Protein AF-A0AAW7MA66-F1 (afdb_monomer)

Organism: NCBI:txid3051663

pLDDT: mean 83.89, std 13.64, range [38.28, 96.81]

Nearest PDB structures (foldseek):
  8pj6-assembly1_q  TM=5.005E-01  e=7.495E+00  Homo sapiens
  8ppl-assembly1_Iq  TM=3.625E-01  e=3.704E+00  Homo sapiens
  6zxf-assembly1_j  TM=2.714E-01  e=1.447E+00  Homo sapiens
  8cbl-assembly1_E  TM=3.545E-01  e=8.429E+00  Homo sapiens

Solvent-accessible surface area (backbone atoms only — not comparable to full-atom values): 9923 Å² total; per-residue (Å²): 141,63,70,73,60,56,56,51,52,55,46,52,63,60,52,49,59,53,52,53,50,51,52,51,50,52,51,51,52,50,51,51,51,51,53,49,52,47,58,25,65,44,66,39,73,20,50,46,48,57,39,60,69,86,72,75,68,83,86,74,65,46,79,23,78,42,50,37,42,39,41,72,34,77,91,45,24,36,38,38,25,38,46,43,93,87,69,51,62,25,36,39,34,36,36,66,46,58,42,30,34,38,59,16,75,71,56,64,90,59,53,36,44,80,43,64,74,45,91,83,50,42,75,46,91,50,73,73,93,70,42,58,69,28,47,28,31,71,52,49,74,90,41,72,71,36,34,54,56,45,44,54,42,34,75,57,55,44,90,62,87,42,35,25,39,41,45,73,80,41,52,46,23,53,69,56,71,77,133

Secondary structure (DSSP, 8-state):
--HHHHHHHHHHHHHHHHHHHHHHHHHHHHHHHHHHHHHHHPPEEEB--EE-GGG---S--EEE---BEEEEETTTEEEEEEE-TTS-EEEEEEETTEEEEE--GGGTTPPPEEEE-STT-EEE---STTPPPEEEEE--TTSHHHHHHHHHHHHHH---S-EEEEPTT-EEEB-----

Sequence (179 aa):
MGASRDDDVARLQREQPTRRAALAGMLIAGALLVLVAVAALWTRPATVPTYATEAWTGAETVTVRSAVDVGASGPFAACPRIWLADGTRVGALLVDGWAASIPGFAHGERLPTLRATVDGLRVGDGFGEDVTPVEVRVLDLGDPDDAVLAHIWTVACGGAAGVAMVAPDAVLESLALLP

Radius of gyration: 26.9 Å; Cα contacts (8 Å, |Δi|>4): 327; chains: 1; bounding box: 59×36×90 Å

Mean predicted aligned error: 9.35 Å

Foldseek 3Di:
DPVVVVVVVVVVVVVVVVVVVVVVVVVVVVVVVVVVVCLQFDWAKADEAADAQVLPDDDDKDWDLWAWEWADDPDHHIWTWTADPVRFIATEHEHPQKIWIQGGNNVPPFHIDIDGRDPQAAADPDDDPPRDIWIKAWQDCVDPSSVVSFVSNCVRHNDGPTYIYTNHNDHHYYPRPDD

Structure (mmCIF, N/CA/C/O backbone):
data_AF-A0AAW7MA66-F1
#
_entry.id   AF-A0AAW7MA66-F1
#
loop_
_atom_site.group_PDB
_atom_site.id
_atom_site.type_symbol
_atom_site.label_atom_id
_atom_site.label_alt_id
_atom_site.label_comp_id
_atom_site.label_asym_id
_atom_site.label_entity_id
_atom_site.label_seq_id
_atom_site.pdbx_PDB_ins_code
_atom_site.Cartn_x
_atom_site.Cartn_y
_atom_site.Cartn_z
_atom_site.occupancy
_atom_site.B_iso_or_equiv
_atom_site.auth_seq_id
_atom_site.auth_comp_id
_atom_site.auth_asym_id
_atom_site.auth_atom_id
_atom_site.pdbx_PDB_model_num
ATOM 1 N N . MET A 1 1 ? 42.877 -11.662 -69.524 1.00 53.09 1 MET A N 1
ATOM 2 C CA . MET A 1 1 ? 42.023 -10.666 -68.837 1.00 53.09 1 MET A CA 1
ATOM 3 C C . MET A 1 1 ? 40.965 -11.437 -68.056 1.00 53.09 1 MET A C 1
ATOM 5 O O . MET A 1 1 ? 40.068 -11.974 -68.681 1.00 53.09 1 MET A O 1
ATOM 9 N N . GLY A 1 2 ? 41.124 -11.613 -66.742 1.00 56.25 2 GLY A N 1
ATOM 10 C CA . GLY A 1 2 ? 40.218 -12.453 -65.934 1.00 56.25 2 GLY A CA 1
ATOM 11 C C . GLY A 1 2 ? 40.429 -12.313 -64.423 1.00 56.25 2 GLY A C 1
ATOM 12 O O . GLY A 1 2 ? 39.461 -12.299 -63.680 1.00 56.25 2 GLY A O 1
ATOM 13 N N . ALA A 1 3 ? 41.666 -12.055 -63.984 1.00 57.00 3 ALA A N 1
ATOM 14 C CA . ALA A 1 3 ? 42.014 -11.939 -62.563 1.00 57.00 3 ALA A CA 1
ATOM 15 C C . ALA A 1 3 ? 41.285 -10.809 -61.801 1.00 57.00 3 ALA A C 1
ATOM 17 O O . ALA A 1 3 ? 40.920 -10.985 -60.649 1.00 57.00 3 ALA A O 1
ATOM 18 N N . SER A 1 4 ? 40.998 -9.672 -62.448 1.00 64.00 4 SER A N 1
ATOM 19 C CA . SER A 1 4 ? 40.347 -8.528 -61.781 1.00 64.00 4 SER A CA 1
ATOM 20 C C . SER A 1 4 ? 38.896 -8.798 -61.365 1.00 64.00 4 SER A C 1
ATOM 22 O O . SER A 1 4 ? 38.429 -8.193 -60.408 1.00 64.00 4 SER A O 1
ATOM 24 N N . ARG A 1 5 ? 38.178 -9.697 -62.051 1.00 63.03 5 ARG A N 1
ATOM 25 C CA . ARG A 1 5 ? 36.752 -9.937 -61.780 1.00 63.03 5 ARG A CA 1
ATOM 26 C C . ARG A 1 5 ? 36.542 -10.893 -60.604 1.00 63.03 5 ARG A C 1
ATOM 28 O O . ARG A 1 5 ? 35.582 -10.725 -59.858 1.00 63.03 5 ARG A O 1
ATOM 35 N N . ASP A 1 6 ? 37.449 -11.848 -60.418 1.00 61.25 6 ASP A N 1
ATOM 36 C CA . ASP A 1 6 ? 37.391 -12.809 -59.312 1.00 61.25 6 ASP A CA 1
ATOM 37 C C . ASP A 1 6 ? 37.808 -12.170 -57.976 1.00 61.25 6 ASP A C 1
ATOM 39 O O . ASP A 1 6 ? 37.192 -12.445 -56.943 1.00 61.25 6 ASP A O 1
ATOM 43 N N . ASP A 1 7 ? 38.767 -11.238 -58.001 1.00 64.81 7 ASP A N 1
ATOM 44 C CA . ASP A 1 7 ? 39.167 -10.461 -56.819 1.00 64.81 7 ASP A CA 1
ATOM 45 C C . ASP A 1 7 ? 38.048 -9.525 -56.322 1.00 64.81 7 ASP A C 1
ATOM 47 O O . ASP A 1 7 ? 37.840 -9.386 -55.110 1.00 64.81 7 ASP A O 1
ATOM 51 N N . ASP A 1 8 ? 37.271 -8.936 -57.237 1.00 63.72 8 ASP A N 1
ATOM 52 C CA . ASP A 1 8 ? 36.124 -8.086 -56.899 1.00 63.72 8 ASP A CA 1
ATOM 53 C C . ASP A 1 8 ? 34.966 -8.896 -56.294 1.00 63.72 8 ASP A C 1
ATOM 55 O O . ASP A 1 8 ? 34.369 -8.484 -55.295 1.00 63.72 8 ASP A O 1
ATOM 59 N N . VAL A 1 9 ? 34.673 -10.087 -56.831 1.00 62.81 9 VAL A N 1
ATOM 60 C CA . VAL A 1 9 ? 33.645 -10.988 -56.274 1.00 62.81 9 VAL A CA 1
ATOM 61 C C . VAL A 1 9 ? 34.054 -11.489 -54.885 1.00 62.81 9 VAL A C 1
ATOM 63 O O . VAL A 1 9 ? 33.229 -11.484 -53.967 1.00 62.81 9 VAL A O 1
ATOM 66 N N . ALA A 1 10 ? 35.326 -11.849 -54.689 1.00 60.78 10 ALA A N 1
ATOM 67 C CA . ALA A 1 10 ? 35.846 -12.280 -53.392 1.00 60.78 10 ALA A CA 1
ATOM 68 C C . ALA A 1 10 ? 35.846 -11.148 -52.344 1.00 60.78 10 ALA A C 1
ATOM 70 O O . ALA A 1 10 ? 35.562 -11.397 -51.167 1.00 60.78 10 ALA A O 1
ATOM 71 N N . ARG A 1 11 ? 36.110 -9.894 -52.743 1.00 59.88 11 ARG A N 1
ATOM 72 C CA . ARG A 1 11 ? 35.968 -8.716 -51.864 1.00 59.88 11 ARG A CA 1
ATOM 73 C C . ARG A 1 11 ? 34.514 -8.439 -51.494 1.00 59.88 11 ARG A C 1
ATOM 75 O O . ARG A 1 11 ? 34.223 -8.273 -50.311 1.00 59.88 11 ARG A O 1
ATOM 82 N N . LEU A 1 12 ? 33.597 -8.463 -52.461 1.00 58.03 12 LEU A N 1
ATOM 83 C CA . LEU A 1 12 ? 32.164 -8.257 -52.217 1.00 58.03 12 LEU A CA 1
ATOM 84 C C . LEU A 1 12 ? 31.579 -9.338 -51.295 1.00 58.03 12 LEU A C 1
ATOM 86 O O . LEU A 1 12 ? 30.778 -9.030 -50.410 1.00 58.03 12 LEU A O 1
ATOM 90 N N . GLN A 1 13 ? 32.025 -10.590 -51.437 1.00 59.34 13 GLN A N 1
ATOM 91 C CA . GLN A 1 13 ? 31.643 -11.686 -50.541 1.00 59.34 13 GLN A CA 1
ATOM 92 C C . GLN A 1 13 ? 32.231 -11.558 -49.128 1.00 59.34 13 GLN A C 1
ATOM 94 O O . GLN A 1 13 ? 31.626 -12.074 -48.193 1.00 59.34 13 GLN A O 1
ATOM 99 N N . ARG A 1 14 ? 33.362 -10.863 -48.935 1.00 56.47 14 ARG A N 1
ATOM 100 C CA . ARG A 1 14 ? 33.919 -10.561 -47.599 1.00 56.47 14 ARG A CA 1
ATOM 101 C C . ARG A 1 14 ? 33.312 -9.309 -46.956 1.00 56.47 14 ARG A C 1
ATOM 103 O O . ARG A 1 14 ? 33.201 -9.261 -45.735 1.00 56.47 14 ARG A O 1
ATOM 110 N N . GLU A 1 15 ? 32.869 -8.327 -47.742 1.00 52.94 15 GLU A N 1
ATOM 111 C CA . GLU A 1 15 ? 32.184 -7.121 -47.243 1.00 52.94 15 GLU A CA 1
ATOM 112 C C . GLU A 1 15 ? 30.697 -7.344 -46.908 1.00 52.94 15 GLU A C 1
ATOM 114 O O . GLU A 1 15 ? 30.142 -6.680 -46.033 1.00 52.94 15 GLU A O 1
ATOM 119 N N . GLN A 1 16 ? 30.017 -8.282 -47.572 1.00 51.88 16 GLN A N 1
ATOM 120 C CA . GLN A 1 16 ? 28.621 -8.623 -47.270 1.00 51.88 16 GLN A CA 1
ATOM 121 C C . GLN A 1 16 ? 28.359 -9.188 -45.855 1.00 51.88 16 GLN A C 1
ATOM 123 O O . GLN A 1 16 ? 27.376 -8.760 -45.237 1.00 51.88 16 GLN A O 1
ATOM 128 N N . PRO A 1 17 ? 29.157 -10.127 -45.304 1.00 56.03 17 PRO A N 1
ATOM 129 C CA . PRO A 1 17 ? 28.898 -10.694 -43.981 1.00 56.03 17 PRO A CA 1
ATOM 130 C C . PRO A 1 17 ? 29.075 -9.662 -42.863 1.00 56.03 17 PRO A C 1
ATOM 132 O O . PRO A 1 17 ? 28.303 -9.675 -41.906 1.00 56.03 17 PRO A O 1
ATOM 135 N N . THR A 1 18 ? 30.007 -8.713 -43.003 1.00 63.81 18 THR A N 1
ATOM 136 C CA . THR A 1 18 ? 30.226 -7.656 -42.001 1.00 63.81 18 THR A CA 1
ATOM 137 C C . THR A 1 18 ? 29.094 -6.631 -41.991 1.00 63.81 18 THR A C 1
ATOM 139 O O . THR A 1 18 ? 28.661 -6.223 -40.916 1.00 63.81 18 THR A O 1
ATOM 142 N N . ARG A 1 19 ? 28.526 -6.276 -43.155 1.00 67.12 19 ARG A N 1
ATOM 143 C CA . ARG A 1 19 ? 27.346 -5.392 -43.230 1.00 67.12 19 ARG A CA 1
ATOM 144 C C . ARG A 1 19 ? 26.096 -6.029 -42.628 1.00 67.12 19 ARG A C 1
ATOM 146 O O . ARG A 1 19 ? 25.349 -5.346 -41.935 1.00 67.12 19 ARG A O 1
ATOM 153 N N . ARG A 1 20 ? 25.876 -7.331 -42.851 1.00 72.88 20 ARG A N 1
ATOM 154 C CA . ARG A 1 20 ? 24.752 -8.069 -42.244 1.00 72.88 20 ARG A CA 1
ATOM 155 C C . ARG A 1 20 ? 24.913 -8.204 -40.730 1.00 72.88 20 ARG A C 1
ATOM 157 O O . ARG A 1 20 ? 23.943 -7.995 -40.009 1.00 72.88 20 ARG A O 1
ATOM 164 N N . ALA A 1 21 ? 26.127 -8.483 -40.253 1.00 77.50 21 ALA A N 1
ATOM 165 C CA . ALA A 1 21 ? 26.429 -8.521 -38.823 1.00 77.50 21 ALA A CA 1
ATOM 166 C C . ALA A 1 21 ? 26.264 -7.141 -38.159 1.00 77.50 21 ALA A C 1
ATOM 168 O O . ALA A 1 21 ? 25.677 -7.047 -37.085 1.00 77.50 21 ALA A O 1
ATOM 169 N N . ALA A 1 22 ? 26.704 -6.064 -38.819 1.00 79.44 22 ALA A N 1
ATOM 170 C CA . ALA A 1 22 ? 26.523 -4.696 -38.334 1.00 79.44 22 ALA A CA 1
ATOM 171 C C . ALA A 1 22 ? 25.039 -4.290 -38.268 1.00 79.44 22 ALA A C 1
ATOM 173 O O . ALA A 1 22 ? 24.604 -3.730 -37.264 1.00 79.44 22 ALA A O 1
ATOM 174 N N . LEU A 1 23 ? 24.244 -4.626 -39.291 1.00 85.31 23 LEU A N 1
ATOM 175 C CA . LEU A 1 23 ? 22.791 -4.410 -39.299 1.00 85.31 23 LEU A CA 1
ATOM 176 C C . LEU A 1 23 ? 22.088 -5.181 -38.178 1.00 85.31 23 LEU A C 1
ATOM 178 O O . LEU A 1 23 ? 21.272 -4.606 -37.463 1.00 85.31 23 LEU A O 1
ATOM 182 N N . ALA A 1 24 ? 22.428 -6.457 -37.988 1.00 85.75 24 ALA A N 1
ATOM 183 C CA . ALA A 1 24 ? 21.886 -7.255 -36.891 1.00 85.75 24 ALA A CA 1
ATOM 184 C C . ALA A 1 24 ? 22.252 -6.654 -35.523 1.00 85.75 24 ALA A C 1
ATOM 186 O O . ALA A 1 24 ? 21.389 -6.533 -34.658 1.00 85.75 24 ALA A O 1
ATOM 187 N N . GLY A 1 25 ? 23.500 -6.204 -35.353 1.00 88.06 25 GLY A N 1
ATOM 188 C CA . GLY A 1 25 ? 23.951 -5.524 -34.139 1.00 88.06 25 GLY A CA 1
ATOM 189 C C . GLY A 1 25 ? 23.171 -4.238 -33.853 1.00 88.06 25 GLY A C 1
ATOM 190 O O . GLY A 1 25 ? 22.725 -4.035 -32.726 1.00 88.06 25 GLY A O 1
ATOM 191 N N . MET A 1 26 ? 22.935 -3.405 -34.872 1.00 91.00 26 MET A N 1
ATOM 192 C CA . MET A 1 26 ? 22.125 -2.188 -34.735 1.00 91.00 26 MET A CA 1
ATOM 193 C C . MET A 1 26 ? 20.668 -2.495 -34.379 1.00 91.00 26 MET A C 1
ATOM 195 O O . MET A 1 26 ? 20.102 -1.822 -33.521 1.00 91.00 26 MET A O 1
ATOM 199 N N . LEU A 1 27 ? 20.067 -3.520 -34.990 1.00 92.94 27 LEU A N 1
ATOM 200 C CA . LEU A 1 27 ? 18.695 -3.931 -34.679 1.00 92.94 27 LEU A CA 1
ATOM 201 C C . LEU A 1 27 ? 18.566 -4.432 -33.237 1.00 92.94 27 LEU A C 1
ATOM 203 O O . LEU A 1 27 ? 17.623 -4.053 -32.547 1.00 92.94 27 LEU A O 1
ATOM 207 N N . ILE A 1 28 ? 19.525 -5.231 -32.760 1.00 93.00 28 ILE A N 1
ATOM 208 C CA . ILE A 1 28 ? 19.541 -5.724 -31.376 1.00 93.00 28 ILE A CA 1
ATOM 209 C C . ILE A 1 28 ? 19.723 -4.563 -30.397 1.00 93.00 28 ILE A C 1
ATOM 211 O O . ILE A 1 28 ? 18.966 -4.453 -29.436 1.00 93.00 28 ILE A O 1
ATOM 215 N N . ALA A 1 29 ? 20.685 -3.672 -30.647 1.00 92.06 29 ALA A N 1
ATOM 216 C CA . ALA A 1 29 ? 20.907 -2.502 -29.800 1.00 92.06 29 ALA A CA 1
ATOM 217 C C . ALA A 1 29 ? 19.667 -1.592 -29.756 1.00 92.06 29 ALA A C 1
ATOM 219 O O . ALA A 1 29 ? 19.258 -1.158 -28.681 1.00 92.06 29 ALA A O 1
ATOM 220 N N . GLY A 1 30 ? 19.029 -1.362 -30.908 1.00 94.31 30 GLY A N 1
ATOM 221 C CA . GLY A 1 30 ? 17.777 -0.615 -30.998 1.00 94.31 30 GLY A CA 1
ATOM 222 C C . GLY A 1 30 ? 16.645 -1.276 -30.211 1.00 94.31 30 GLY A C 1
ATOM 223 O O . GLY A 1 30 ? 15.977 -0.610 -29.426 1.00 94.31 30 GLY A O 1
ATOM 224 N N . ALA A 1 31 ? 16.468 -2.592 -30.350 1.00 94.75 31 ALA A N 1
ATOM 225 C CA . ALA A 1 31 ? 15.460 -3.339 -29.601 1.00 94.75 31 ALA A CA 1
ATOM 226 C C . ALA A 1 31 ? 15.701 -3.275 -28.083 1.00 94.75 31 ALA A C 1
ATOM 228 O O . ALA A 1 31 ? 14.763 -3.051 -27.322 1.00 94.75 31 ALA A O 1
ATOM 229 N N . LEU A 1 32 ? 16.954 -3.403 -27.638 1.00 95.44 32 LEU A N 1
ATOM 230 C CA . LEU A 1 32 ? 17.314 -3.272 -26.225 1.00 95.44 32 LEU A CA 1
ATOM 231 C C . LEU A 1 32 ? 17.020 -1.868 -25.688 1.00 95.44 32 LEU A C 1
ATOM 233 O O . LEU A 1 32 ? 16.456 -1.745 -24.604 1.00 95.44 32 LEU A O 1
ATOM 237 N N . LEU A 1 33 ? 17.333 -0.814 -26.447 1.00 93.62 33 LEU A N 1
ATOM 238 C CA . LEU A 1 33 ? 17.008 0.562 -26.058 1.00 93.62 33 LEU A CA 1
ATOM 239 C C . LEU A 1 33 ? 15.499 0.77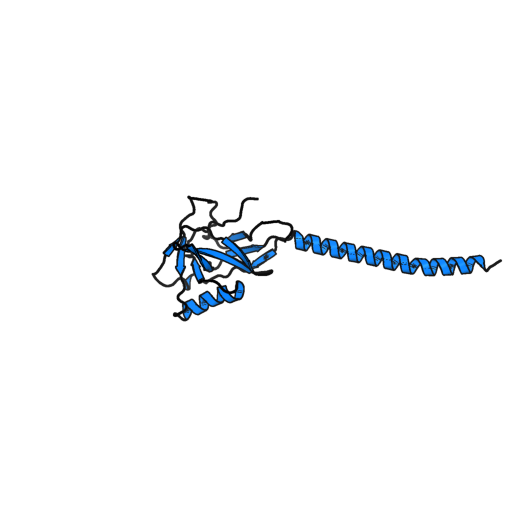7 -25.924 1.00 93.62 33 LEU A C 1
ATOM 241 O O . LEU A 1 33 ? 15.060 1.402 -24.960 1.00 93.62 33 LEU A O 1
ATOM 245 N N . VAL A 1 34 ? 14.702 0.225 -26.843 1.00 93.50 34 VAL A N 1
ATOM 246 C CA . VAL A 1 34 ? 13.235 0.278 -26.753 1.00 93.50 34 VAL A CA 1
ATOM 247 C C . VAL A 1 34 ? 12.743 -0.440 -25.496 1.00 93.50 34 VAL A C 1
ATOM 249 O O . VAL A 1 34 ? 11.922 0.113 -24.769 1.00 93.50 34 VAL A O 1
ATOM 252 N N . LEU A 1 35 ? 13.272 -1.628 -25.186 1.00 90.50 35 LEU A N 1
ATOM 253 C CA . LEU A 1 35 ? 12.903 -2.364 -23.971 1.00 90.50 35 LEU A CA 1
ATOM 254 C C . LEU A 1 35 ? 13.255 -1.587 -22.695 1.00 90.50 35 LEU A C 1
ATOM 256 O O . LEU A 1 35 ? 12.438 -1.525 -21.778 1.00 90.50 35 LEU A O 1
ATOM 260 N N . VAL A 1 36 ? 14.432 -0.955 -22.648 1.00 88.44 36 VAL A N 1
ATOM 261 C CA . VAL A 1 36 ? 14.836 -0.106 -21.517 1.00 88.44 36 VAL A CA 1
ATOM 262 C C . VAL A 1 36 ? 13.920 1.108 -21.396 1.00 88.44 36 VAL A C 1
ATOM 264 O O . VAL A 1 36 ? 13.476 1.408 -20.294 1.00 88.44 36 VAL A O 1
ATOM 267 N N . ALA A 1 37 ? 13.584 1.776 -22.502 1.00 88.56 37 ALA A N 1
ATOM 268 C CA . ALA A 1 37 ? 12.680 2.926 -22.491 1.00 88.56 37 ALA A CA 1
ATOM 269 C C . ALA A 1 37 ? 11.274 2.550 -21.995 1.00 88.56 37 ALA A C 1
ATOM 271 O O . ALA A 1 37 ? 10.697 3.267 -21.178 1.00 88.56 37 ALA A O 1
ATOM 272 N N . VAL A 1 38 ? 10.747 1.399 -22.430 1.00 87.50 38 VAL A N 1
ATOM 273 C CA . VAL A 1 38 ? 9.474 0.867 -21.925 1.00 87.50 38 VAL A CA 1
ATOM 274 C C . VAL A 1 38 ? 9.579 0.589 -20.429 1.00 87.50 38 VAL A C 1
ATOM 276 O O . VAL A 1 38 ? 8.760 1.092 -19.671 1.00 87.50 38 VAL A O 1
ATOM 279 N N . ALA A 1 39 ? 10.606 -0.130 -19.970 1.00 83.50 39 ALA A N 1
ATOM 280 C CA . ALA A 1 39 ? 10.790 -0.413 -18.545 1.00 83.50 39 ALA A CA 1
ATOM 281 C C . ALA A 1 39 ? 10.961 0.861 -17.691 1.00 83.50 39 ALA A C 1
ATOM 283 O O . ALA A 1 39 ? 10.510 0.907 -16.548 1.00 83.50 39 ALA A O 1
ATOM 284 N N . ALA A 1 40 ? 11.585 1.900 -18.250 1.00 85.56 40 ALA A N 1
ATOM 285 C CA . ALA A 1 40 ? 11.807 3.182 -17.593 1.00 85.56 40 ALA A CA 1
ATOM 286 C C . ALA A 1 40 ? 10.515 3.972 -17.375 1.00 85.56 40 ALA A C 1
ATOM 288 O O . ALA A 1 40 ? 10.343 4.595 -16.328 1.00 85.56 40 ALA A O 1
ATOM 289 N N . LEU A 1 41 ? 9.619 3.949 -18.361 1.00 87.94 41 LEU A N 1
ATOM 290 C CA . LEU A 1 41 ? 8.416 4.783 -18.397 1.00 87.94 41 LEU A CA 1
ATOM 291 C C . LEU A 1 41 ? 7.146 4.031 -17.995 1.00 87.94 41 LEU A C 1
ATOM 293 O O . LEU A 1 41 ? 6.118 4.655 -17.739 1.00 87.94 41 LEU A O 1
ATOM 297 N N . TRP A 1 42 ? 7.178 2.704 -17.948 1.00 89.62 42 TRP A N 1
ATOM 298 C CA . TRP A 1 42 ? 5.991 1.914 -17.673 1.00 89.62 42 TRP A CA 1
ATOM 299 C C . TRP A 1 42 ? 5.641 1.924 -16.184 1.00 89.62 42 TRP A C 1
ATOM 301 O O . TRP A 1 42 ? 6.402 1.455 -15.337 1.00 89.62 42 TRP A O 1
ATOM 311 N N . THR A 1 43 ? 4.452 2.439 -15.872 1.00 89.50 43 THR A N 1
ATOM 312 C CA . THR A 1 43 ? 3.824 2.264 -14.563 1.00 89.50 43 THR A CA 1
ATOM 313 C C . THR A 1 43 ? 3.269 0.850 -14.474 1.00 89.50 43 THR A C 1
ATOM 315 O O . THR A 1 43 ? 2.386 0.467 -15.245 1.00 89.50 43 THR A O 1
ATOM 318 N N . ARG A 1 44 ? 3.788 0.069 -13.530 1.00 90.56 44 ARG A N 1
ATOM 319 C CA . ARG A 1 44 ? 3.460 -1.352 -13.386 1.00 90.56 44 ARG A CA 1
ATOM 320 C C . ARG A 1 44 ? 2.451 -1.582 -12.261 1.00 90.56 44 ARG A C 1
ATOM 322 O O . ARG A 1 44 ? 2.490 -0.859 -11.262 1.00 90.56 44 ARG A O 1
ATOM 329 N N . PRO A 1 45 ? 1.552 -2.571 -12.394 1.00 92.75 45 PRO A N 1
ATOM 330 C CA . PRO A 1 45 ? 0.673 -2.958 -11.299 1.00 92.75 45 PRO A CA 1
ATOM 331 C C . PRO A 1 45 ? 1.496 -3.516 -10.135 1.00 92.75 45 PRO A C 1
ATOM 333 O O . PR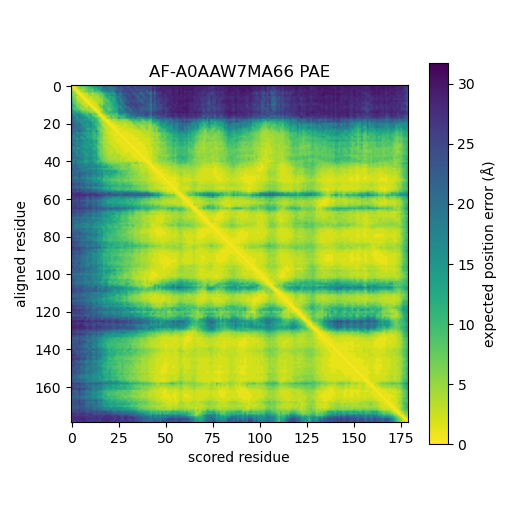O A 1 45 ? 2.511 -4.183 -10.347 1.00 92.75 45 PRO A O 1
ATOM 336 N N . ALA A 1 46 ? 1.042 -3.245 -8.916 1.00 93.06 46 ALA A N 1
ATOM 337 C CA . ALA A 1 46 ? 1.644 -3.763 -7.700 1.00 93.06 46 ALA A CA 1
ATOM 338 C C . ALA A 1 46 ? 0.577 -4.318 -6.759 1.00 93.06 46 ALA A C 1
ATOM 340 O O . ALA A 1 46 ? -0.533 -3.786 -6.659 1.00 93.06 46 ALA A O 1
ATOM 341 N N . THR A 1 47 ? 0.935 -5.397 -6.072 1.00 92.56 47 THR A N 1
ATOM 342 C CA . THR A 1 47 ? 0.135 -5.978 -5.002 1.00 92.56 47 THR A CA 1
ATOM 343 C C . THR A 1 47 ? 0.274 -5.128 -3.751 1.00 92.56 47 THR A C 1
ATOM 345 O O . THR A 1 47 ? 1.374 -4.679 -3.417 1.00 92.56 47 THR A O 1
ATOM 348 N N . VAL A 1 48 ? -0.839 -4.948 -3.051 1.00 94.81 48 V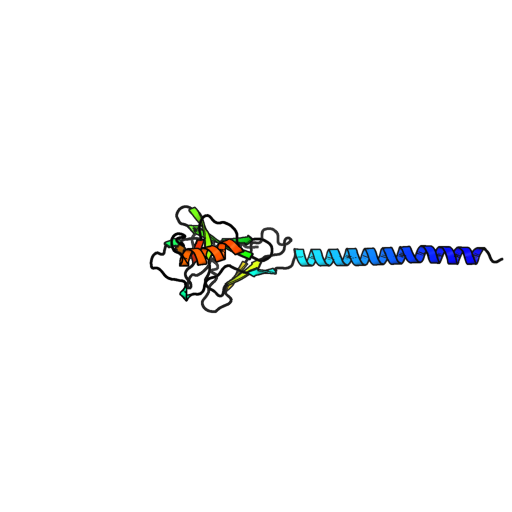AL A N 1
ATOM 349 C CA . VAL A 1 48 ? -0.889 -4.296 -1.746 1.00 94.81 48 VAL A CA 1
ATOM 350 C C . VAL A 1 48 ? -1.272 -5.361 -0.727 1.00 94.81 48 VAL A C 1
ATOM 352 O O . VAL A 1 48 ? -2.217 -6.111 -0.987 1.00 94.81 48 VAL A O 1
ATOM 355 N N . PRO A 1 49 ? -0.562 -5.472 0.402 1.00 95.88 49 PRO A N 1
ATOM 356 C CA . PRO A 1 49 ? -0.979 -6.371 1.464 1.00 95.88 49 PRO A CA 1
ATOM 357 C C . PRO A 1 49 ? -2.340 -5.942 2.007 1.00 95.88 49 PRO A C 1
ATOM 359 O O . PRO A 1 49 ? -2.536 -4.788 2.398 1.00 95.88 49 PRO A O 1
ATOM 362 N N . THR A 1 50 ? -3.273 -6.882 1.992 1.00 96.25 50 THR A N 1
ATOM 363 C CA . THR A 1 50 ? -4.674 -6.639 2.314 1.00 96.25 50 THR A CA 1
ATOM 364 C C . THR A 1 50 ? -5.215 -7.693 3.272 1.00 96.25 50 THR A C 1
ATOM 366 O O . THR A 1 50 ? -4.546 -8.695 3.542 1.00 96.25 50 THR A O 1
ATOM 369 N N . TYR A 1 51 ? -6.385 -7.423 3.844 1.00 96.12 51 TYR A N 1
ATOM 370 C CA . TYR A 1 51 ? -7.093 -8.316 4.748 1.00 96.12 51 TYR A CA 1
ATOM 371 C C . TYR A 1 51 ? -8.595 -8.346 4.417 1.00 96.12 51 TYR A C 1
ATOM 373 O O . TYR A 1 51 ? -9.180 -7.338 4.014 1.00 96.12 51 TYR A O 1
ATOM 381 N N . ALA A 1 52 ? -9.241 -9.490 4.642 1.00 95.88 52 ALA A N 1
ATOM 382 C CA . ALA A 1 52 ? -10.682 -9.633 4.446 1.00 95.88 52 ALA A CA 1
ATOM 383 C C . ALA A 1 52 ? -11.461 -8.861 5.524 1.00 95.88 52 ALA A C 1
ATOM 385 O O . ALA A 1 52 ? -11.082 -8.896 6.690 1.00 95.88 52 ALA A O 1
ATOM 386 N N . THR A 1 53 ? -12.562 -8.188 5.173 1.00 93.75 53 THR A N 1
ATOM 387 C CA . THR A 1 53 ? -13.274 -7.265 6.092 1.00 93.75 53 THR A CA 1
ATOM 388 C C . THR A 1 53 ? -13.653 -7.928 7.424 1.00 93.75 53 THR A C 1
ATOM 390 O O . THR A 1 53 ? -13.556 -7.309 8.478 1.00 93.75 53 THR A O 1
ATOM 393 N N . GLU A 1 54 ? -14.028 -9.204 7.393 1.00 94.25 54 GLU A N 1
ATOM 394 C CA . GLU A 1 54 ? -14.370 -10.024 8.556 1.00 94.25 54 GLU A CA 1
ATOM 395 C C . GLU A 1 54 ? -13.218 -10.251 9.548 1.00 94.25 54 GLU A C 1
ATOM 397 O O . GLU A 1 54 ? -13.481 -10.577 10.703 1.00 94.25 54 GLU A O 1
ATOM 402 N N . ALA A 1 55 ? -11.962 -10.062 9.132 1.00 94.44 55 ALA A N 1
ATOM 403 C CA . ALA A 1 55 ? -10.797 -10.131 10.013 1.00 94.44 55 ALA A CA 1
ATOM 404 C C . ALA A 1 55 ? -10.621 -8.856 10.856 1.00 94.44 55 ALA A C 1
ATOM 406 O O . ALA A 1 55 ? -9.775 -8.816 11.751 1.00 94.44 55 ALA A O 1
ATOM 407 N N . TRP A 1 56 ? -11.401 -7.799 10.587 1.00 93.50 56 TRP A N 1
ATOM 408 C CA . TRP A 1 56 ? -11.484 -6.640 11.471 1.00 93.50 56 TRP A CA 1
ATOM 409 C C . TRP A 1 56 ? -12.250 -7.019 12.741 1.00 93.50 56 TRP A C 1
ATOM 411 O O . TRP A 1 56 ? -13.467 -6.861 12.855 1.00 93.50 56 TRP A O 1
ATOM 421 N N . THR A 1 57 ? -11.512 -7.554 13.704 1.00 87.56 57 THR A N 1
ATOM 422 C CA . THR A 1 57 ? -12.026 -7.992 14.999 1.00 87.56 57 THR A CA 1
ATOM 423 C C . THR A 1 57 ? -11.249 -7.332 16.129 1.00 87.56 57 THR A C 1
ATOM 425 O O . THR A 1 57 ? -10.055 -7.080 15.999 1.00 87.56 57 THR A O 1
ATOM 428 N N . GLY A 1 58 ? -11.912 -7.087 17.259 1.00 75.94 58 GLY A N 1
ATOM 429 C CA . GLY A 1 58 ? -11.318 -6.420 18.421 1.00 75.94 58 GLY A CA 1
ATOM 430 C C . GLY A 1 58 ? -11.809 -4.981 18.583 1.00 75.94 58 GLY A C 1
ATOM 431 O O . GLY A 1 58 ? -12.101 -4.296 17.609 1.00 75.94 58 GLY A O 1
ATOM 432 N N . ALA A 1 59 ? -11.953 -4.550 19.837 1.00 74.25 59 ALA A N 1
ATOM 433 C CA . ALA A 1 59 ? -12.487 -3.229 20.183 1.00 74.25 59 ALA A CA 1
ATOM 434 C C . ALA A 1 59 ? -11.392 -2.178 20.427 1.00 74.25 59 ALA A C 1
ATOM 436 O O . ALA A 1 59 ? -11.694 -0.993 20.530 1.00 74.25 59 ALA A O 1
ATOM 437 N N . GLU A 1 60 ? -10.134 -2.605 20.560 1.00 86.88 60 GLU A N 1
ATOM 438 C CA . GLU A 1 60 ? -9.018 -1.702 20.820 1.00 86.88 60 GLU A CA 1
ATOM 439 C C . GLU A 1 60 ? -8.532 -1.086 19.515 1.00 86.88 60 GLU A C 1
ATOM 441 O O . GLU A 1 60 ? -7.724 -1.655 18.783 1.00 86.88 60 GLU A O 1
ATOM 446 N N . THR A 1 61 ? -9.056 0.094 19.224 1.00 91.50 61 THR A N 1
ATOM 447 C CA . THR A 1 61 ? -8.6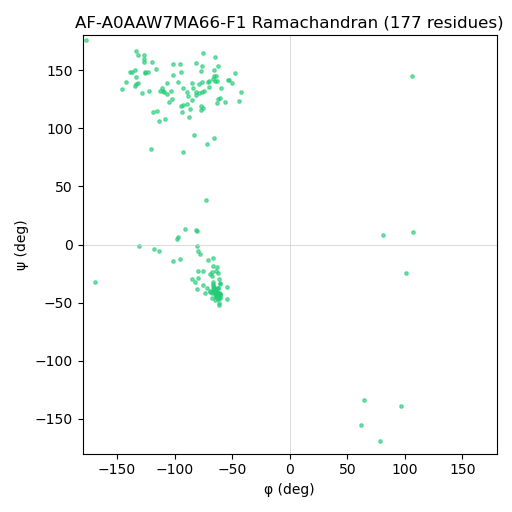51 0.889 18.077 1.00 91.50 61 THR A CA 1
ATOM 448 C C . THR A 1 61 ? -8.026 2.194 18.541 1.00 91.50 61 THR A C 1
ATOM 450 O O . THR A 1 61 ? -8.301 2.724 19.621 1.00 91.50 61 THR A O 1
ATOM 453 N N . VAL A 1 62 ? -7.123 2.705 17.717 1.00 91.75 62 VAL A N 1
ATOM 454 C CA . VAL A 1 62 ? -6.444 3.976 17.924 1.00 91.75 62 VAL A CA 1
ATOM 455 C C . VAL A 1 62 ? -6.727 4.841 16.713 1.00 91.75 62 VAL A C 1
ATOM 457 O O . VAL A 1 62 ? -6.574 4.412 15.573 1.00 91.75 62 VAL A O 1
ATOM 460 N N . THR A 1 63 ? -7.128 6.084 16.944 1.00 90.69 63 THR A N 1
ATOM 461 C CA . THR A 1 63 ? -7.263 7.060 15.864 1.00 90.69 63 THR A CA 1
ATOM 462 C C . THR A 1 63 ? -5.914 7.719 15.598 1.00 90.69 63 THR A C 1
ATOM 464 O O . THR A 1 63 ? -5.323 8.323 16.495 1.00 90.69 63 THR A O 1
ATOM 467 N N . VAL A 1 64 ? -5.440 7.649 14.357 1.00 89.25 64 VAL A N 1
ATOM 468 C CA . VAL A 1 64 ? -4.217 8.315 13.901 1.00 89.25 64 VAL A CA 1
ATOM 469 C C . VAL A 1 64 ? -4.559 9.437 12.929 1.00 89.25 64 VAL A C 1
ATOM 471 O O . VAL A 1 64 ? -5.360 9.277 12.015 1.00 89.25 64 VAL A O 1
ATOM 474 N N . ARG A 1 65 ? -3.933 10.601 13.109 1.00 83.94 65 ARG A N 1
ATOM 475 C CA . ARG A 1 65 ? -3.948 11.679 12.111 1.00 83.94 65 ARG A CA 1
ATOM 476 C C . ARG A 1 65 ? -2.723 11.528 11.228 1.00 83.94 65 ARG A C 1
ATOM 478 O O . ARG A 1 65 ? -1.696 12.156 11.467 1.00 83.94 65 ARG A O 1
ATOM 485 N N . SER A 1 66 ? -2.801 10.610 10.274 1.00 74.06 66 SER A N 1
ATOM 486 C CA . SER A 1 66 ? -1.677 10.288 9.405 1.00 74.06 66 SER A CA 1
ATOM 487 C C . SER A 1 66 ? -2.173 9.933 8.016 1.00 74.06 66 SER A C 1
ATOM 489 O O . SER A 1 66 ? -3.103 9.146 7.865 1.00 74.06 66 SER A O 1
ATOM 491 N N . ALA A 1 67 ? -1.520 10.503 7.009 1.00 80.69 67 ALA A N 1
ATOM 492 C CA . ALA A 1 67 ? -1.680 10.066 5.638 1.00 80.69 67 ALA A CA 1
ATOM 493 C C . ALA A 1 67 ? -0.892 8.764 5.421 1.00 80.69 67 ALA A C 1
ATOM 495 O O . ALA A 1 67 ? 0.150 8.525 6.040 1.00 80.69 67 ALA A O 1
ATOM 496 N N . VAL A 1 68 ? -1.384 7.923 4.519 1.00 85.88 68 VAL A N 1
ATOM 497 C CA . VAL A 1 68 ? -0.743 6.661 4.161 1.00 85.88 68 VAL A CA 1
ATOM 498 C C . VAL A 1 68 ? 0.437 6.948 3.232 1.00 85.88 68 VAL A C 1
ATOM 500 O O . VAL A 1 68 ? 0.273 7.418 2.102 1.00 85.88 68 VAL A O 1
ATOM 503 N N . ASP A 1 69 ? 1.644 6.635 3.702 1.00 88.31 69 ASP A N 1
ATOM 504 C CA . ASP A 1 69 ? 2.862 6.657 2.890 1.00 88.31 69 ASP A CA 1
ATOM 505 C C . ASP A 1 69 ? 3.054 5.286 2.235 1.00 88.31 69 ASP A C 1
ATOM 507 O O . ASP A 1 69 ? 3.174 4.266 2.915 1.00 88.31 69 ASP A O 1
ATOM 511 N N . VAL A 1 70 ? 3.103 5.249 0.907 1.00 89.56 70 VAL A N 1
ATOM 512 C CA . VAL A 1 70 ? 3.176 4.012 0.132 1.00 89.56 70 VAL A CA 1
ATOM 513 C C . VAL A 1 70 ? 4.572 3.888 -0.463 1.00 89.56 70 VAL A C 1
ATOM 515 O O . VAL A 1 70 ? 4.927 4.591 -1.401 1.00 89.56 70 VAL A O 1
ATOM 518 N N . GLY A 1 71 ? 5.376 2.965 0.066 1.00 89.31 71 GLY A N 1
ATOM 519 C CA . GLY A 1 71 ? 6.702 2.663 -0.486 1.00 89.31 71 GLY A CA 1
ATOM 520 C C . GLY A 1 71 ? 6.678 1.481 -1.448 1.00 89.31 71 GLY A C 1
ATOM 521 O O . GLY A 1 71 ? 5.828 0.610 -1.328 1.00 89.31 71 GLY A O 1
ATOM 522 N N . ALA A 1 72 ? 7.629 1.398 -2.376 1.00 89.44 72 ALA A N 1
ATOM 523 C CA . ALA A 1 72 ? 7.832 0.174 -3.150 1.00 89.44 72 ALA A CA 1
ATOM 524 C C . ALA A 1 72 ? 8.724 -0.803 -2.368 1.00 89.44 72 ALA A C 1
ATOM 526 O O . ALA A 1 72 ? 9.768 -0.408 -1.849 1.00 89.44 72 ALA A O 1
ATOM 527 N N . SER A 1 73 ? 8.340 -2.078 -2.331 1.00 90.62 73 SER A N 1
ATOM 528 C CA . SER A 1 73 ? 9.206 -3.188 -1.928 1.00 90.62 73 SER A CA 1
ATOM 529 C C . SER A 1 73 ? 9.439 -4.079 -3.145 1.00 90.62 73 SER A C 1
ATOM 531 O O . SER A 1 73 ? 8.548 -4.779 -3.633 1.00 90.62 73 SER A O 1
ATOM 533 N N . GLY A 1 74 ? 10.644 -3.994 -3.707 1.00 87.88 74 GLY A N 1
ATOM 534 C CA . GLY A 1 74 ? 10.987 -4.708 -4.933 1.00 87.88 74 GLY A CA 1
ATOM 535 C C . GLY A 1 74 ? 10.142 -4.291 -6.153 1.00 87.88 74 GLY A C 1
ATOM 536 O O . GLY A 1 74 ? 9.652 -3.160 -6.241 1.00 87.88 74 GLY A O 1
ATOM 537 N N . PRO A 1 75 ? 10.005 -5.180 -7.155 1.00 85.19 75 PRO A N 1
ATOM 538 C CA . PRO A 1 75 ? 9.334 -4.836 -8.401 1.00 85.19 75 PRO A CA 1
ATOM 539 C C . PRO A 1 75 ? 7.803 -4.874 -8.322 1.00 85.19 75 PRO A C 1
ATOM 541 O O . PRO A 1 75 ? 7.174 -4.211 -9.134 1.00 85.19 75 PRO A O 1
ATOM 544 N N . PHE A 1 76 ? 7.178 -5.595 -7.391 1.00 89.31 76 PHE A N 1
ATOM 545 C CA . PHE A 1 76 ? 5.731 -5.859 -7.482 1.00 89.31 76 PHE A CA 1
ATOM 546 C C . PHE A 1 76 ? 4.933 -5.589 -6.209 1.00 89.31 76 PHE A C 1
ATOM 548 O O . PHE A 1 76 ? 3.718 -5.735 -6.259 1.00 89.31 76 PHE A O 1
ATOM 555 N N . ALA A 1 77 ? 5.557 -5.169 -5.106 1.00 93.25 77 ALA A N 1
ATOM 556 C CA . ALA A 1 77 ? 4.834 -4.872 -3.875 1.00 93.25 77 ALA A CA 1
ATOM 557 C C . ALA A 1 77 ? 4.831 -3.370 -3.575 1.00 93.25 77 ALA A C 1
ATOM 559 O O . ALA A 1 77 ? 5.868 -2.703 -3.621 1.00 93.25 77 ALA A O 1
ATOM 560 N N . ALA A 1 78 ? 3.649 -2.850 -3.261 1.00 94.38 78 ALA A N 1
ATOM 561 C CA . ALA A 1 78 ? 3.460 -1.525 -2.699 1.00 94.38 78 ALA A CA 1
ATOM 562 C C . ALA A 1 78 ? 3.090 -1.675 -1.222 1.00 94.38 78 ALA A C 1
ATOM 564 O O . ALA A 1 78 ? 2.198 -2.440 -0.864 1.00 94.38 78 ALA A O 1
ATOM 565 N N . CYS A 1 79 ? 3.797 -0.936 -0.381 1.00 95.00 79 CYS A N 1
ATOM 566 C CA . CYS A 1 79 ? 3.832 -1.096 1.059 1.00 95.00 79 CYS A CA 1
ATOM 567 C C . CYS A 1 79 ? 3.354 0.196 1.747 1.00 95.00 79 CYS A C 1
ATOM 569 O O . CYS A 1 79 ? 4.195 1.014 2.149 1.00 95.00 79 CYS A O 1
ATOM 571 N N . PRO A 1 80 ? 2.020 0.383 1.862 1.00 94.19 80 PRO A N 1
ATOM 572 C CA . PRO A 1 80 ? 1.385 1.301 2.809 1.00 94.19 80 PRO A CA 1
ATOM 573 C C . PRO A 1 80 ? 1.991 1.296 4.220 1.00 94.19 80 PRO A C 1
ATOM 575 O O . PRO A 1 80 ? 2.175 0.267 4.863 1.00 94.19 80 PRO A O 1
ATOM 578 N N . ARG A 1 81 ? 2.276 2.475 4.746 1.00 93.75 81 ARG A N 1
ATOM 579 C CA . ARG A 1 81 ? 2.766 2.687 6.105 1.00 93.75 81 ARG A CA 1
ATOM 580 C C . ARG A 1 81 ? 2.067 3.900 6.687 1.00 93.75 81 ARG A C 1
ATOM 582 O O . ARG A 1 81 ? 1.767 4.849 5.967 1.00 93.75 81 ARG A O 1
ATOM 589 N N . ILE A 1 82 ? 1.868 3.871 7.993 1.00 92.00 82 ILE A N 1
ATOM 590 C CA . ILE A 1 82 ? 1.256 4.959 8.757 1.00 92.00 82 ILE A CA 1
ATOM 591 C C . ILE A 1 82 ? 2.164 5.345 9.919 1.00 92.00 82 ILE A C 1
ATOM 593 O O . ILE A 1 82 ? 3.024 4.561 10.341 1.00 92.00 82 ILE A O 1
ATOM 597 N N . TRP A 1 83 ? 1.963 6.553 10.431 1.00 91.06 83 TRP A N 1
ATOM 598 C CA . TRP A 1 83 ? 2.605 7.025 11.649 1.00 91.06 83 TRP A CA 1
ATOM 599 C C . TRP A 1 83 ? 1.615 6.960 12.807 1.00 91.06 83 TRP A C 1
ATOM 601 O O . TRP A 1 83 ? 0.514 7.506 12.730 1.00 91.06 83 TRP A O 1
ATOM 611 N N . LEU A 1 84 ? 2.015 6.278 13.875 1.00 90.69 84 LEU A N 1
ATOM 612 C CA . LEU A 1 84 ? 1.297 6.282 15.141 1.00 90.69 84 LEU A CA 1
ATOM 613 C C . LEU A 1 84 ? 1.529 7.613 15.875 1.00 90.69 84 LEU A C 1
ATOM 615 O O . LEU A 1 84 ? 2.435 8.382 15.545 1.00 90.69 84 LEU A O 1
ATOM 619 N N . ALA A 1 85 ? 0.701 7.892 16.885 1.00 88.06 85 ALA A N 1
ATOM 620 C CA . ALA A 1 85 ? 0.747 9.149 17.639 1.00 88.06 85 ALA A CA 1
ATOM 621 C C . ALA A 1 85 ? 2.074 9.376 18.393 1.00 88.06 85 ALA A C 1
ATOM 623 O O . ALA A 1 85 ? 2.443 10.516 18.663 1.00 88.06 85 ALA A O 1
ATOM 624 N N . ASP A 1 86 ? 2.796 8.304 18.711 1.00 88.94 86 ASP A N 1
ATOM 625 C CA . ASP A 1 86 ? 4.126 8.329 19.329 1.00 88.94 86 ASP A CA 1
ATOM 626 C C . ASP A 1 86 ? 5.262 8.591 18.318 1.00 88.94 86 ASP A C 1
ATOM 628 O O . ASP A 1 86 ? 6.430 8.663 18.698 1.00 88.94 86 ASP A O 1
ATOM 632 N N . GLY A 1 87 ? 4.935 8.738 17.029 1.00 88.75 87 GLY A N 1
ATOM 633 C CA . GLY A 1 87 ? 5.903 8.883 15.948 1.00 88.75 87 GLY A CA 1
ATOM 634 C C . GLY A 1 87 ? 6.492 7.555 15.467 1.00 88.75 87 GLY A C 1
ATOM 635 O O . GLY A 1 87 ? 7.416 7.566 14.656 1.00 88.75 87 GLY A O 1
ATOM 636 N N . THR A 1 88 ? 5.982 6.407 15.912 1.00 92.62 88 THR A N 1
ATOM 637 C CA . THR A 1 88 ? 6.409 5.106 15.393 1.00 92.62 88 THR A CA 1
ATOM 638 C C . THR A 1 88 ? 5.791 4.862 14.019 1.00 92.62 88 THR A C 1
ATOM 640 O O . THR A 1 88 ? 4.584 5.002 13.816 1.00 92.62 88 THR A O 1
ATOM 643 N N . ARG A 1 89 ? 6.620 4.453 13.055 1.00 92.69 89 ARG A N 1
ATOM 644 C CA . ARG A 1 89 ? 6.169 4.076 11.713 1.00 92.69 89 ARG A CA 1
ATOM 645 C C . ARG A 1 89 ? 5.911 2.575 11.634 1.00 92.69 89 ARG A C 1
ATOM 647 O O . ARG A 1 89 ? 6.837 1.780 11.799 1.00 92.69 89 ARG A O 1
ATOM 654 N N . VAL A 1 90 ? 4.679 2.195 11.309 1.00 95.56 90 VAL A N 1
ATOM 655 C CA . VAL A 1 90 ? 4.246 0.790 11.212 1.00 95.56 90 VAL A CA 1
ATOM 656 C C . VAL A 1 90 ? 3.747 0.450 9.808 1.00 95.56 90 VAL A C 1
ATOM 658 O O . VAL A 1 90 ? 3.384 1.335 9.027 1.00 95.56 90 VAL A O 1
ATOM 661 N N . GLY A 1 91 ? 3.781 -0.839 9.464 1.00 96.44 91 GLY A N 1
ATOM 662 C CA . GLY A 1 91 ? 3.128 -1.358 8.262 1.00 96.44 91 GLY A CA 1
ATOM 663 C C . GLY A 1 91 ? 1.613 -1.226 8.367 1.00 96.44 91 GLY A C 1
ATOM 664 O O . GLY A 1 91 ? 1.071 -1.365 9.461 1.00 96.44 91 GLY A O 1
ATOM 665 N N . ALA A 1 92 ? 0.938 -0.957 7.253 1.00 95.69 92 ALA A N 1
ATOM 666 C CA . ALA A 1 92 ? -0.513 -0.810 7.220 1.00 95.69 92 ALA A CA 1
ATOM 667 C C . ALA A 1 92 ? -1.142 -1.862 6.300 1.00 95.69 92 ALA A C 1
ATOM 669 O O . ALA A 1 92 ? -0.954 -1.826 5.086 1.00 95.69 92 ALA A O 1
ATOM 670 N N . LEU A 1 93 ? -1.916 -2.778 6.876 1.00 96.81 93 LEU A N 1
ATOM 671 C CA . LEU A 1 93 ? -2.794 -3.667 6.124 1.00 96.81 93 LEU A CA 1
ATOM 672 C C . LEU A 1 93 ? -4.085 -2.924 5.794 1.00 96.81 93 LEU A C 1
ATOM 674 O O . LEU A 1 93 ? -4.725 -2.352 6.679 1.00 96.81 93 LEU A O 1
ATOM 678 N N . LEU A 1 94 ? -4.465 -2.945 4.522 1.00 95.38 94 LEU A N 1
ATOM 679 C CA . LEU A 1 94 ? -5.706 -2.332 4.056 1.00 95.38 94 LEU A CA 1
ATOM 680 C C . LEU A 1 94 ? -6.775 -3.407 3.851 1.00 95.38 94 LEU A C 1
ATOM 682 O O . LEU A 1 94 ? -6.445 -4.562 3.611 1.00 95.38 94 LEU A O 1
ATOM 686 N N . VAL A 1 95 ? -8.053 -3.052 3.917 1.00 95.88 95 VAL A N 1
ATOM 687 C CA . VAL A 1 95 ? -9.123 -4.009 3.596 1.00 95.88 95 VAL A CA 1
ATOM 688 C C . VAL A 1 95 ? -9.035 -4.473 2.131 1.00 95.88 95 VAL A C 1
ATOM 690 O O . VAL A 1 95 ? -8.506 -3.765 1.279 1.00 95.88 95 VAL A O 1
ATOM 693 N N . ASP A 1 96 ? -9.528 -5.658 1.794 1.00 95.50 96 ASP A N 1
ATOM 694 C CA . ASP A 1 96 ? -9.584 -6.109 0.402 1.00 95.50 96 ASP A CA 1
ATOM 695 C C . ASP A 1 96 ? -10.293 -5.088 -0.509 1.00 95.50 96 ASP A C 1
ATOM 697 O O . ASP A 1 96 ? -11.288 -4.463 -0.142 1.00 95.50 96 ASP A O 1
ATOM 701 N N . GLY A 1 97 ? -9.772 -4.928 -1.731 1.00 92.12 97 GLY A N 1
ATOM 702 C CA . GLY A 1 97 ? -10.282 -3.954 -2.702 1.00 92.12 97 GLY A CA 1
ATOM 703 C C . GLY A 1 97 ? -9.388 -2.732 -2.926 1.00 92.12 97 GLY A C 1
ATOM 704 O O . GLY A 1 97 ? -9.798 -1.791 -3.606 1.00 92.12 97 GLY A O 1
ATOM 705 N N . TRP A 1 98 ? -8.157 -2.750 -2.413 1.00 92.25 98 TRP A N 1
ATOM 706 C CA . TRP A 1 98 ? -7.108 -1.806 -2.794 1.00 92.25 98 TRP A CA 1
ATOM 707 C C . TRP A 1 98 ? -6.180 -2.394 -3.857 1.00 92.25 98 TRP A C 1
ATOM 709 O O . TRP A 1 98 ? -5.767 -3.550 -3.796 1.00 92.25 98 TRP A O 1
ATOM 719 N N . ALA A 1 99 ? -5.791 -1.562 -4.818 1.00 90.19 99 ALA A N 1
ATOM 720 C CA . ALA A 1 99 ? -4.722 -1.861 -5.761 1.00 90.19 99 ALA A CA 1
ATOM 721 C C . ALA A 1 99 ? -3.682 -0.742 -5.750 1.00 90.19 99 ALA A C 1
ATOM 723 O O . ALA A 1 99 ? -3.991 0.404 -5.420 1.00 90.19 99 ALA A O 1
ATOM 724 N N . ALA A 1 100 ? -2.460 -1.059 -6.173 1.00 91.69 100 ALA A N 1
ATOM 725 C CA . ALA A 1 100 ? -1.412 -0.066 -6.335 1.00 91.69 100 ALA A CA 1
ATOM 726 C C . ALA A 1 100 ? -0.783 -0.097 -7.721 1.00 91.69 100 ALA A C 1
ATOM 728 O O . ALA A 1 100 ? -0.884 -1.067 -8.482 1.00 91.69 100 ALA A O 1
ATOM 729 N N . SER A 1 101 ? -0.096 0.993 -8.036 1.00 91.38 101 SER A N 1
ATOM 730 C CA . SER A 1 101 ? 0.773 1.070 -9.195 1.00 91.38 101 SER A CA 1
ATOM 731 C C . SER A 1 101 ? 2.107 1.703 -8.819 1.00 91.38 101 SER A C 1
ATOM 733 O O . SER A 1 101 ? 2.144 2.677 -8.071 1.00 91.38 101 SER A O 1
ATOM 735 N N . ILE A 1 102 ? 3.205 1.121 -9.302 1.00 90.50 102 ILE A N 1
ATOM 736 C CA . ILE A 1 102 ? 4.559 1.624 -9.064 1.00 90.50 102 ILE A CA 1
ATOM 737 C C . ILE A 1 102 ? 5.035 2.293 -10.355 1.00 90.50 102 ILE A C 1
ATOM 739 O O . ILE A 1 102 ? 5.054 1.636 -11.404 1.00 90.50 102 ILE A O 1
ATOM 743 N N . PRO A 1 103 ? 5.415 3.577 -10.316 1.00 87.81 103 PRO A N 1
ATOM 744 C CA . PRO A 1 103 ? 5.948 4.240 -11.494 1.00 87.81 103 PRO A CA 1
ATOM 745 C C . PRO A 1 103 ? 7.298 3.630 -11.911 1.00 87.81 103 PRO A C 1
ATOM 747 O O . PRO A 1 103 ? 8.063 3.105 -11.097 1.00 87.81 103 PRO A O 1
ATOM 750 N N . GLY A 1 104 ? 7.586 3.666 -13.211 1.00 85.50 104 GLY A N 1
ATOM 751 C CA . GLY A 1 104 ? 8.905 3.307 -13.737 1.00 85.50 104 GLY A CA 1
ATOM 752 C C . GLY A 1 104 ? 9.994 4.280 -13.262 1.00 85.50 104 GLY A C 1
ATOM 753 O O . GLY A 1 104 ? 9.706 5.400 -12.847 1.00 85.50 104 GLY A O 1
ATOM 754 N N . PHE A 1 105 ? 11.263 3.877 -13.330 1.00 80.94 105 PHE A N 1
ATOM 755 C CA . PHE A 1 105 ? 12.371 4.650 -12.746 1.00 80.94 105 PHE A CA 1
ATOM 756 C C . PHE A 1 105 ? 12.636 6.010 -13.421 1.00 80.94 105 PHE A C 1
ATOM 758 O O . PHE A 1 105 ? 13.281 6.864 -12.820 1.00 80.94 105 PHE A O 1
ATOM 765 N N . ALA A 1 106 ? 12.150 6.245 -14.646 1.00 78.50 106 ALA A N 1
ATOM 766 C CA . ALA A 1 106 ? 12.271 7.552 -15.304 1.00 78.50 106 ALA A CA 1
ATOM 767 C C . ALA A 1 106 ? 11.235 8.580 -14.819 1.00 78.50 106 ALA A C 1
ATOM 769 O O . ALA A 1 106 ? 11.321 9.747 -15.189 1.00 78.50 106 ALA A O 1
ATOM 770 N N . HIS A 1 107 ? 10.281 8.177 -13.975 1.00 72.62 107 HIS A N 1
ATOM 771 C CA . HIS A 1 107 ? 9.301 9.080 -13.362 1.00 72.62 107 HIS A CA 1
ATOM 772 C C . HIS A 1 107 ? 9.842 9.834 -12.132 1.00 72.62 107 HIS A C 1
ATOM 774 O O . HIS A 1 107 ? 9.064 10.454 -11.412 1.00 72.62 107 HIS A O 1
ATOM 780 N N . GLY A 1 108 ? 11.157 9.808 -11.892 1.00 71.06 108 GLY A N 1
ATOM 781 C CA . GLY A 1 108 ? 11.802 10.564 -10.815 1.00 71.06 108 GLY A CA 1
ATOM 782 C C . GLY A 1 108 ? 11.358 10.112 -9.422 1.00 71.06 108 GLY A C 1
ATOM 783 O O . GLY A 1 108 ? 11.295 8.916 -9.149 1.00 71.06 108 GLY A O 1
ATOM 784 N N . GLU A 1 109 ? 11.042 11.074 -8.551 1.00 67.75 109 GLU A N 1
ATOM 785 C CA . GLU A 1 109 ? 10.634 10.853 -7.153 1.00 67.75 109 GLU A CA 1
ATOM 786 C C . GLU A 1 109 ? 9.155 10.454 -6.988 1.00 67.75 109 GLU A C 1
ATOM 788 O O . GLU A 1 109 ? 8.638 10.439 -5.870 1.00 67.75 109 GLU A O 1
ATOM 793 N N . ARG A 1 110 ? 8.442 10.117 -8.076 1.00 74.75 110 ARG A N 1
ATOM 794 C CA . ARG A 1 110 ? 7.039 9.696 -7.966 1.00 74.75 110 ARG A CA 1
ATOM 795 C C . ARG A 1 110 ? 6.916 8.441 -7.108 1.00 74.75 110 ARG A C 1
ATOM 797 O O . ARG A 1 110 ? 7.531 7.409 -7.381 1.00 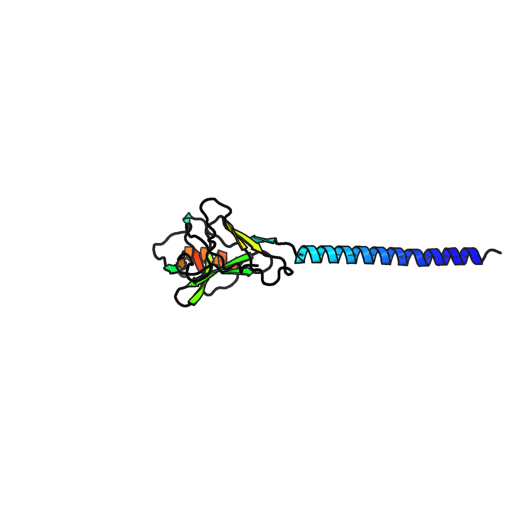74.75 110 ARG A O 1
ATOM 804 N N . LEU A 1 111 ? 6.063 8.532 -6.097 1.00 80.81 111 LEU A N 1
ATOM 805 C CA . LEU A 1 111 ? 5.757 7.429 -5.201 1.00 80.81 111 LEU A CA 1
ATOM 806 C C . LEU A 1 111 ? 4.724 6.479 -5.828 1.00 80.81 111 LEU A C 1
ATOM 808 O O . LEU A 1 111 ? 3.962 6.876 -6.717 1.00 80.81 111 LEU A O 1
ATOM 812 N N . PRO A 1 112 ? 4.687 5.210 -5.387 1.00 86.44 112 PRO A N 1
ATOM 813 C CA . PRO A 1 112 ? 3.574 4.320 -5.672 1.00 86.44 112 PRO A CA 1
ATOM 814 C C . PRO A 1 112 ? 2.227 4.962 -5.336 1.00 86.44 112 PRO A C 1
ATOM 816 O O . PRO A 1 112 ? 2.069 5.605 -4.301 1.00 86.44 112 PRO A O 1
ATOM 819 N N . THR A 1 113 ? 1.241 4.746 -6.198 1.00 86.62 113 THR A N 1
ATOM 820 C CA . THR A 1 113 ? -0.111 5.281 -6.018 1.00 86.62 113 THR A CA 1
ATOM 821 C C . THR A 1 113 ? -1.072 4.173 -5.620 1.00 86.62 113 THR A C 1
ATOM 823 O O . THR A 1 113 ? -1.013 3.071 -6.170 1.00 86.62 113 THR A O 1
ATOM 826 N N . LEU A 1 114 ? -1.964 4.470 -4.674 1.00 89.06 114 LEU A N 1
ATOM 827 C CA . LEU A 1 114 ? -3.079 3.604 -4.292 1.00 89.06 114 LEU A CA 1
ATOM 828 C C . LEU A 1 114 ? -4.343 3.985 -5.057 1.00 89.06 114 LEU A C 1
ATOM 830 O O . LEU A 1 114 ? -4.577 5.152 -5.368 1.00 89.06 114 LEU A O 1
ATOM 834 N N . ARG A 1 115 ? -5.179 2.988 -5.330 1.00 88.00 115 ARG A N 1
ATOM 835 C CA . ARG A 1 115 ? -6.520 3.170 -5.882 1.00 88.00 115 ARG A CA 1
ATOM 836 C C . ARG A 1 115 ? -7.487 2.175 -5.256 1.00 88.00 115 ARG A C 1
ATOM 838 O O . ARG A 1 115 ? -7.152 1.001 -5.097 1.00 88.00 115 ARG A O 1
ATOM 845 N N . ALA A 1 116 ? -8.688 2.649 -4.963 1.00 86.94 116 ALA A N 1
ATOM 846 C CA . ALA A 1 116 ? -9.819 1.796 -4.641 1.00 86.94 116 ALA A CA 1
ATOM 847 C C . ALA A 1 116 ? -10.281 1.048 -5.904 1.00 86.94 116 ALA A C 1
ATOM 849 O O . ALA A 1 116 ? -10.374 1.639 -6.982 1.00 86.94 116 ALA A O 1
ATOM 850 N N . THR A 1 117 ? -10.556 -0.249 -5.781 1.00 84.00 117 THR A N 1
ATOM 851 C CA . THR A 1 117 ? -11.124 -1.088 -6.851 1.00 84.00 117 THR A CA 1
ATOM 852 C C . THR A 1 117 ? -12.530 -1.587 -6.538 1.00 84.00 117 THR A C 1
ATOM 854 O O . THR A 1 117 ? -13.138 -2.224 -7.393 1.00 84.00 117 THR A O 1
ATOM 857 N N . VAL A 1 118 ? -13.035 -1.321 -5.333 1.00 84.25 118 VAL A N 1
ATOM 858 C CA . VAL A 1 118 ? -14.403 -1.637 -4.908 1.00 84.25 118 VAL A CA 1
ATOM 859 C C . VAL A 1 118 ? -15.108 -0.368 -4.440 1.00 84.25 118 VAL A C 1
ATOM 861 O O . VAL A 1 118 ? -14.474 0.551 -3.915 1.00 84.25 118 VAL A O 1
ATOM 864 N N . ASP A 1 119 ? -16.423 -0.324 -4.643 1.00 74.50 119 ASP A N 1
ATOM 865 C CA . ASP A 1 119 ? -17.254 0.800 -4.224 1.00 74.50 119 ASP A CA 1
ATOM 866 C C . ASP A 1 119 ? -17.276 0.924 -2.694 1.00 74.50 119 ASP A C 1
ATOM 868 O O . ASP A 1 119 ? -17.343 -0.071 -1.975 1.00 74.50 119 ASP A O 1
ATOM 872 N N . GLY A 1 120 ? -17.235 2.161 -2.194 1.00 65.94 120 GLY A N 1
ATOM 873 C CA . GLY A 1 120 ? -17.238 2.466 -0.757 1.00 65.94 120 GLY A CA 1
ATOM 874 C C . GLY A 1 120 ? -15.863 2.812 -0.184 1.00 65.94 120 GLY A C 1
ATOM 875 O O . GLY A 1 120 ? -15.800 3.586 0.767 1.00 65.94 120 GLY A O 1
ATOM 876 N N . LEU A 1 121 ? -14.772 2.358 -0.811 1.00 78.56 121 LEU A N 1
ATOM 877 C CA . LEU A 1 121 ? -13.417 2.795 -0.466 1.00 78.56 121 LEU A CA 1
ATOM 878 C C . LEU A 1 121 ? -13.126 4.168 -1.072 1.00 78.56 121 LEU A C 1
ATOM 880 O O . LEU A 1 121 ? -13.465 4.443 -2.226 1.00 78.56 121 LEU A O 1
ATOM 884 N N . ARG A 1 122 ? -12.486 5.045 -0.297 1.00 74.25 122 ARG A N 1
ATOM 885 C CA . ARG A 1 122 ? -12.263 6.439 -0.692 1.00 74.25 122 ARG A CA 1
ATOM 886 C C . ARG A 1 122 ? -10.796 6.801 -0.552 1.00 74.25 122 ARG A C 1
ATOM 888 O O . ARG A 1 122 ? -10.195 6.575 0.494 1.00 74.25 122 ARG A O 1
ATOM 895 N N . VAL A 1 123 ? -10.251 7.395 -1.609 1.00 74.94 123 VAL A N 1
ATOM 896 C CA . VAL A 1 123 ? -8.981 8.117 -1.544 1.00 74.94 123 VAL A CA 1
ATOM 897 C C . VAL A 1 123 ? -9.315 9.582 -1.314 1.00 74.94 123 VAL A C 1
ATOM 899 O O . VAL A 1 123 ? -10.043 10.165 -2.118 1.00 74.94 123 VAL A O 1
ATOM 902 N N . GLY A 1 124 ? -8.847 10.142 -0.202 1.00 63.62 124 GLY A N 1
ATOM 903 C CA . GLY A 1 124 ? -8.973 11.570 0.070 1.00 63.62 124 GLY A CA 1
ATOM 904 C C . GLY A 1 124 ? -7.960 12.380 -0.743 1.00 63.62 124 GL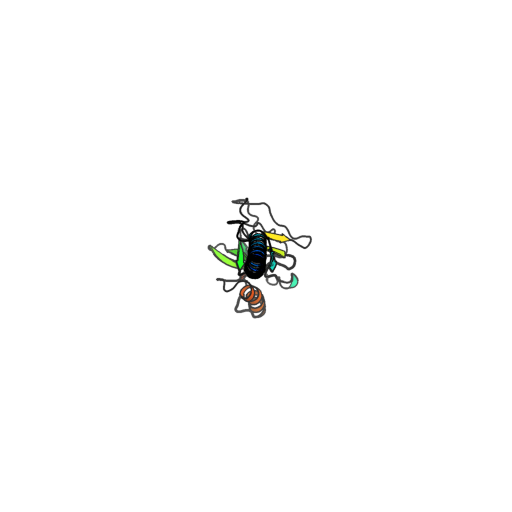Y A C 1
ATOM 905 O O . GLY A 1 124 ? -6.906 11.875 -1.131 1.00 63.62 124 GLY A O 1
ATOM 906 N N . ASP A 1 125 ? -8.299 13.637 -1.004 1.00 61.81 125 ASP A N 1
ATOM 907 C CA . ASP A 1 125 ? -7.496 14.642 -1.709 1.00 61.81 125 ASP A CA 1
ATOM 908 C C . ASP A 1 125 ? -6.746 15.595 -0.756 1.00 61.81 125 ASP A C 1
ATOM 910 O O . ASP A 1 125 ? -6.084 16.534 -1.205 1.00 61.81 125 ASP A O 1
ATOM 914 N N . GLY A 1 126 ? -6.836 15.344 0.554 1.00 54.88 126 GLY A N 1
ATOM 915 C CA . GLY A 1 126 ? -6.214 16.149 1.597 1.00 54.88 126 GLY A CA 1
ATOM 916 C C . GLY A 1 126 ? -4.687 16.026 1.646 1.00 54.88 126 GLY A C 1
ATOM 917 O O . GLY A 1 126 ? -4.101 14.956 1.476 1.00 54.88 126 GLY A O 1
ATOM 918 N N . PHE A 1 127 ? -4.037 17.164 1.897 1.00 58.44 127 PHE A N 1
ATOM 919 C CA . PHE A 1 127 ? -2.629 17.263 2.272 1.00 58.44 127 PHE A CA 1
ATOM 920 C C . PHE A 1 127 ? -2.516 18.231 3.460 1.00 58.44 127 PHE A C 1
ATOM 922 O O . PHE A 1 127 ? -3.119 19.302 3.439 1.00 58.44 127 PHE A O 1
ATOM 929 N N . GLY A 1 128 ? -1.697 17.913 4.466 1.00 61.12 128 GLY A N 1
ATOM 930 C CA . GLY A 1 128 ? -1.374 18.847 5.557 1.00 61.12 128 GLY A CA 1
ATOM 931 C C . GLY A 1 128 ? -2.212 18.672 6.831 1.00 61.12 128 GLY A C 1
ATOM 932 O O . GLY A 1 128 ? -2.413 17.554 7.288 1.00 61.12 128 GLY A O 1
ATOM 933 N N . GLU A 1 129 ? -2.631 19.771 7.468 1.00 58.72 129 GLU A N 1
ATOM 934 C CA . GLU A 1 129 ? -3.339 19.746 8.767 1.00 58.72 129 GLU A CA 1
ATOM 935 C C . GLU A 1 129 ? -4.780 19.210 8.681 1.00 58.72 129 GLU A C 1
ATOM 937 O O . GLU A 1 129 ? -5.361 18.848 9.706 1.00 58.72 129 GLU A O 1
ATOM 942 N N . ASP A 1 130 ? -5.318 19.099 7.466 1.00 65.62 130 ASP A N 1
ATOM 943 C CA . ASP A 1 130 ? -6.681 18.643 7.183 1.00 65.62 130 ASP A CA 1
ATOM 944 C C . ASP A 1 130 ? -6.786 17.127 6.953 1.00 65.62 130 ASP A C 1
ATOM 946 O O . ASP A 1 130 ? -7.820 16.652 6.487 1.00 65.62 130 ASP A O 1
ATOM 950 N N . VAL A 1 131 ? -5.742 16.354 7.292 1.00 74.31 131 VAL A N 1
ATOM 951 C CA . VAL A 1 131 ? -5.768 14.903 7.080 1.00 74.31 131 VAL A CA 1
ATOM 952 C C . VAL A 1 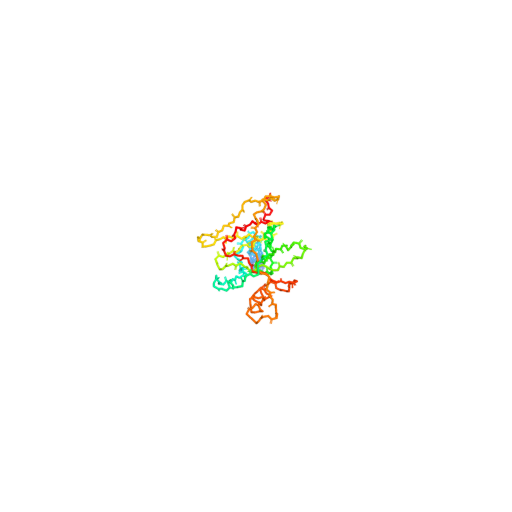131 ? -6.864 14.250 7.907 1.00 74.31 131 VAL A C 1
ATOM 954 O O . VAL A 1 131 ? -6.872 14.327 9.144 1.00 74.31 131 VAL A O 1
ATOM 957 N N . THR A 1 132 ? -7.768 13.566 7.207 1.00 82.00 132 THR A N 1
ATOM 958 C CA . THR A 1 132 ? -8.866 12.818 7.811 1.00 82.00 132 THR A CA 1
ATOM 959 C C . THR A 1 132 ? -8.296 11.804 8.805 1.00 82.00 132 THR A C 1
ATOM 961 O O . THR A 1 132 ? -7.465 10.976 8.426 1.00 82.00 132 THR A O 1
ATOM 964 N N . PRO A 1 133 ? -8.699 11.848 10.089 1.00 86.50 133 PRO A N 1
ATOM 965 C CA . PRO A 1 133 ? -8.254 10.859 11.054 1.00 86.50 133 PRO A CA 1
ATOM 966 C C . PRO A 1 133 ? -8.679 9.456 10.618 1.00 86.50 133 PRO A C 1
ATOM 968 O O . PRO A 1 133 ? -9.830 9.237 10.243 1.00 86.50 133 PRO A O 1
ATOM 971 N N . VAL A 1 134 ? -7.749 8.512 10.703 1.00 89.06 134 VAL A N 1
ATOM 972 C CA . VAL A 1 134 ? -7.957 7.116 10.332 1.00 89.06 134 VAL A CA 1
ATOM 973 C C . VAL A 1 134 ? -7.976 6.273 11.595 1.00 89.06 134 VAL A C 1
ATOM 975 O O . VAL A 1 134 ? -7.098 6.386 12.451 1.00 89.06 134 VAL A O 1
ATOM 978 N N . GLU A 1 135 ? -8.982 5.422 11.722 1.00 93.38 135 GLU A N 1
ATOM 979 C CA . GLU A 1 135 ? -9.033 4.430 12.785 1.00 93.38 135 GLU A CA 1
ATOM 980 C C . GLU A 1 135 ? -8.182 3.217 12.403 1.00 93.38 135 GLU A C 1
ATOM 982 O O . GLU A 1 135 ? -8.265 2.700 11.284 1.00 93.38 135 GLU A O 1
ATOM 987 N N . VAL A 1 136 ? -7.320 2.788 13.322 1.00 94.56 136 VAL A N 1
ATOM 988 C CA . VAL A 1 136 ? -6.405 1.668 13.106 1.00 94.56 136 VAL A CA 1
ATOM 989 C C . VAL A 1 136 ? -6.401 0.733 14.301 1.00 94.56 136 VAL A C 1
ATOM 991 O O . VAL A 1 136 ? -6.574 1.154 15.444 1.00 94.56 136 VAL A O 1
ATOM 994 N N . ARG A 1 137 ? -6.150 -0.545 14.038 1.00 95.62 137 ARG A N 1
ATOM 995 C CA . ARG A 1 137 ? -5.950 -1.573 15.057 1.00 95.62 137 ARG A CA 1
ATOM 996 C C . ARG A 1 137 ? -4.525 -2.090 14.948 1.00 95.62 137 ARG A C 1
ATOM 998 O O . ARG A 1 137 ? -4.158 -2.661 13.923 1.00 95.62 137 ARG A O 1
ATOM 1005 N N . VAL A 1 138 ? -3.707 -1.857 15.970 1.00 95.31 138 VAL A N 1
ATOM 1006 C CA . VAL A 1 138 ? -2.338 -2.389 16.012 1.00 95.31 138 VAL A CA 1
ATOM 1007 C C . VAL A 1 138 ? -2.413 -3.883 16.316 1.00 95.31 138 VAL A C 1
ATOM 1009 O O . VAL A 1 138 ? -3.148 -4.281 17.213 1.00 95.31 138 VAL A O 1
ATOM 1012 N N . LEU A 1 139 ? -1.688 -4.696 15.549 1.00 95.56 139 LEU A N 1
ATOM 1013 C CA . LEU A 1 139 ? -1.697 -6.148 15.702 1.00 95.56 139 LEU A CA 1
ATOM 1014 C C . LEU A 1 139 ? -0.823 -6.577 16.884 1.00 95.56 139 LEU A C 1
ATOM 1016 O O . LEU A 1 139 ? 0.346 -6.181 16.964 1.00 95.56 139 LEU A O 1
ATOM 1020 N N . ASP A 1 140 ? -1.369 -7.420 17.760 1.00 94.38 140 ASP A N 1
ATOM 1021 C CA . ASP A 1 140 ? -0.621 -8.058 18.841 1.00 94.38 140 ASP A CA 1
ATOM 1022 C C . ASP A 1 140 ? 0.019 -9.357 18.344 1.00 94.38 140 ASP A C 1
ATOM 1024 O O . ASP A 1 140 ? -0.645 -10.361 18.116 1.00 94.38 140 ASP A O 1
ATOM 1028 N N . LEU A 1 141 ? 1.346 -9.373 18.217 1.00 94.00 141 LEU A N 1
ATOM 1029 C CA . LEU A 1 141 ? 2.077 -10.568 17.782 1.00 94.00 141 LEU A CA 1
ATOM 1030 C C . LEU A 1 141 ? 2.024 -11.727 18.797 1.00 94.00 141 LEU A C 1
ATOM 1032 O O . LEU A 1 141 ? 2.467 -12.831 18.472 1.00 94.00 141 LEU A O 1
ATOM 1036 N N . GLY A 1 142 ? 1.547 -11.481 20.021 1.00 95.12 142 GLY A N 1
ATOM 1037 C CA . GLY A 1 142 ? 1.250 -12.518 21.007 1.00 95.12 142 GLY A CA 1
ATOM 1038 C C . GLY A 1 142 ? -0.034 -13.298 20.708 1.00 95.12 142 GLY A C 1
ATOM 1039 O O . GLY A 1 142 ? -0.151 -14.444 21.149 1.00 95.12 142 GLY A O 1
ATOM 1040 N N . ASP A 1 143 ? -0.960 -12.717 19.942 1.00 94.75 143 ASP A N 1
ATOM 1041 C CA . ASP A 1 143 ? -2.172 -13.378 19.467 1.00 94.75 143 ASP A CA 1
ATOM 1042 C C . ASP A 1 143 ? -1.904 -14.085 18.118 1.00 94.75 143 ASP A C 1
ATOM 1044 O O . ASP A 1 143 ? -1.299 -13.506 17.208 1.00 94.75 143 ASP A O 1
ATOM 1048 N N . PRO A 1 144 ? -2.298 -15.364 17.960 1.00 95.12 144 PRO A N 1
ATOM 1049 C CA . PRO A 1 144 ? -1.993 -16.129 16.755 1.00 95.12 144 PRO A CA 1
ATOM 1050 C C . PRO A 1 144 ? -2.699 -15.608 15.494 1.00 95.12 144 PRO A C 1
ATOM 1052 O O . PRO A 1 144 ? -2.116 -15.708 14.412 1.00 95.12 144 PRO A O 1
ATOM 1055 N N . ASP A 1 145 ? -3.907 -15.056 15.605 1.00 94.06 145 ASP A N 1
ATOM 1056 C CA . ASP A 1 145 ? -4.66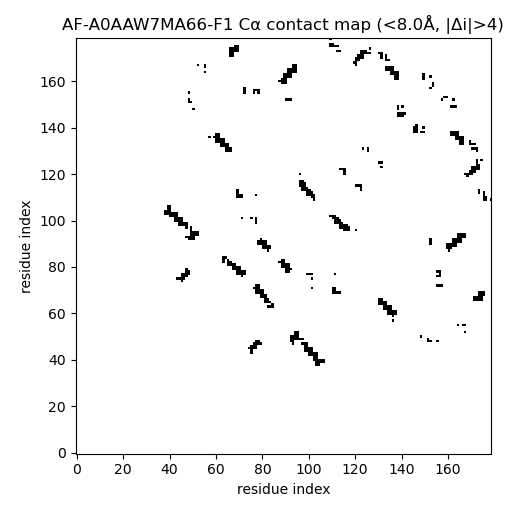2 -14.551 14.455 1.00 94.06 145 ASP A CA 1
ATOM 1057 C C . ASP A 1 145 ? -4.041 -13.236 13.957 1.00 94.06 145 ASP A C 1
ATOM 1059 O O . ASP A 1 145 ? -3.805 -13.050 12.756 1.00 94.06 145 ASP A O 1
ATOM 1063 N N . ASP A 1 146 ? -3.645 -12.367 14.887 1.00 95.88 146 ASP A N 1
ATOM 1064 C CA . ASP A 1 146 ? -2.905 -11.140 14.587 1.00 95.88 146 ASP A CA 1
ATOM 1065 C C . ASP A 1 146 ? -1.510 -11.426 14.016 1.00 95.88 146 ASP A C 1
ATOM 1067 O O . ASP A 1 146 ? -1.071 -10.760 13.072 1.00 95.88 146 ASP A O 1
ATOM 1071 N N . ALA A 1 147 ? -0.818 -12.453 14.517 1.00 95.88 147 ALA A N 1
ATOM 1072 C CA . ALA A 1 147 ? 0.469 -12.876 13.972 1.00 95.88 147 ALA A CA 1
ATOM 1073 C C . ALA A 1 147 ? 0.354 -13.348 12.510 1.00 95.88 147 ALA A C 1
ATOM 1075 O O . ALA A 1 147 ? 1.236 -13.049 11.696 1.00 95.88 147 ALA A O 1
ATOM 1076 N N . VAL A 1 148 ? -0.734 -14.040 12.145 1.00 96.50 148 VAL A N 1
ATOM 1077 C CA . VAL A 1 148 ? -1.011 -14.435 10.752 1.00 96.50 148 VAL A CA 1
ATOM 1078 C C . VAL A 1 148 ? -1.218 -13.204 9.872 1.00 96.50 148 VAL A C 1
ATOM 1080 O O . VAL A 1 148 ? -0.620 -13.116 8.797 1.00 96.50 148 VAL A O 1
ATOM 1083 N N . LEU A 1 149 ? -1.996 -12.222 10.331 1.00 96.38 149 LEU A N 1
ATOM 1084 C CA . LEU A 1 149 ? -2.209 -10.973 9.596 1.00 96.38 149 LEU A CA 1
ATOM 1085 C C . LEU A 1 149 ? -0.895 -10.195 9.419 1.00 96.38 149 LEU A C 1
ATOM 1087 O O . LEU A 1 149 ? -0.540 -9.810 8.302 1.00 96.38 149 LEU A O 1
ATOM 1091 N N . ALA A 1 150 ? -0.103 -10.040 10.480 1.00 96.81 150 ALA A N 1
ATOM 1092 C CA . ALA A 1 150 ? 1.199 -9.376 10.416 1.00 96.81 150 ALA A CA 1
ATOM 1093 C C . ALA A 1 150 ? 2.186 -10.099 9.478 1.00 96.81 150 ALA A C 1
ATOM 1095 O O . ALA A 1 150 ? 3.046 -9.467 8.848 1.00 96.81 150 ALA A O 1
ATOM 1096 N N . HIS A 1 151 ? 2.056 -11.420 9.335 1.00 96.75 151 HIS A N 1
ATOM 1097 C CA . HIS A 1 151 ? 2.863 -12.201 8.405 1.00 96.75 151 HIS A CA 1
ATOM 1098 C C . HIS A 1 151 ? 2.569 -11.855 6.937 1.00 96.75 151 HIS A C 1
ATOM 1100 O O . HIS A 1 151 ? 3.516 -11.742 6.156 1.00 96.75 151 HIS A O 1
ATOM 1106 N N . ILE A 1 152 ? 1.303 -11.598 6.571 1.00 96.12 152 ILE A N 1
ATOM 1107 C CA . ILE A 1 152 ? 0.912 -11.154 5.215 1.00 96.12 152 ILE A CA 1
ATOM 1108 C C . ILE A 1 152 ? 1.706 -9.904 4.825 1.00 96.12 152 ILE A C 1
ATOM 1110 O O . ILE A 1 152 ? 2.297 -9.839 3.743 1.00 96.12 152 ILE A O 1
ATOM 1114 N N . TRP A 1 153 ? 1.777 -8.936 5.741 1.00 96.25 153 TRP A N 1
ATOM 1115 C CA . TRP A 1 153 ? 2.572 -7.729 5.551 1.00 96.25 153 TRP A CA 1
ATOM 1116 C C . TRP A 1 153 ? 4.059 -8.042 5.384 1.00 96.25 153 TRP A C 1
ATOM 1118 O O . TRP A 1 153 ? 4.697 -7.616 4.421 1.00 96.25 153 TRP A O 1
ATOM 1128 N N . THR A 1 154 ? 4.608 -8.810 6.323 1.00 95.38 154 THR A N 1
ATOM 1129 C CA . THR A 1 154 ? 6.050 -9.052 6.429 1.00 95.38 154 THR A CA 1
ATOM 1130 C C . THR A 1 154 ? 6.602 -9.799 5.216 1.00 95.38 154 THR A C 1
ATOM 1132 O O . THR A 1 154 ? 7.690 -9.480 4.737 1.00 95.38 154 THR A O 1
ATOM 1135 N N . VAL A 1 155 ? 5.852 -10.758 4.667 1.00 95.56 155 VAL A N 1
ATOM 1136 C CA . VAL A 1 155 ? 6.257 -11.503 3.464 1.00 95.56 155 VAL A CA 1
ATOM 1137 C C . VAL A 1 155 ? 6.318 -10.596 2.235 1.00 95.56 155 VAL A C 1
ATOM 1139 O O . VAL A 1 155 ? 7.232 -10.726 1.421 1.00 95.56 155 VAL A O 1
ATOM 1142 N N . ALA A 1 156 ? 5.375 -9.663 2.099 1.00 94.50 156 ALA A N 1
ATOM 1143 C CA . ALA A 1 156 ? 5.317 -8.765 0.949 1.00 94.50 156 ALA A CA 1
ATOM 1144 C C . ALA A 1 156 ? 6.292 -7.577 1.062 1.00 94.50 156 ALA A C 1
ATOM 1146 O O . ALA A 1 156 ? 6.887 -7.149 0.070 1.00 94.50 156 ALA A O 1
ATOM 1147 N N . CYS A 1 157 ? 6.454 -7.035 2.268 1.00 95.25 157 CYS A N 1
ATOM 1148 C CA . CYS A 1 157 ? 7.078 -5.733 2.504 1.00 95.25 157 CYS A CA 1
ATOM 1149 C C . CYS A 1 157 ? 8.356 -5.779 3.350 1.00 95.25 157 CYS A C 1
ATOM 1151 O O . CYS A 1 157 ? 9.013 -4.750 3.508 1.00 95.25 157 CYS A O 1
ATOM 1153 N N . GLY A 1 158 ? 8.736 -6.953 3.857 1.00 93.38 158 GLY A N 1
ATOM 1154 C CA . GLY A 1 158 ? 9.854 -7.115 4.782 1.00 93.38 158 GLY A CA 1
ATOM 1155 C C . GLY A 1 158 ? 9.502 -6.713 6.217 1.00 93.38 158 GLY A C 1
ATOM 1156 O O . GLY A 1 158 ? 8.340 -6.512 6.566 1.00 93.38 158 GLY A O 1
ATOM 1157 N N . GLY A 1 159 ? 10.523 -6.618 7.071 1.00 90.12 159 GLY A N 1
ATOM 1158 C CA . GLY A 1 159 ? 10.342 -6.279 8.484 1.00 90.12 159 GLY A CA 1
ATOM 1159 C C . GLY A 1 159 ? 9.848 -4.844 8.704 1.00 90.12 159 GLY A C 1
ATOM 1160 O O . GLY A 1 159 ? 10.292 -3.911 8.036 1.00 90.12 159 GLY A O 1
ATOM 1161 N N . ALA A 1 160 ? 8.967 -4.668 9.688 1.00 91.00 160 ALA A N 1
ATOM 1162 C CA . ALA A 1 160 ? 8.492 -3.376 10.179 1.00 91.00 160 ALA A CA 1
ATOM 1163 C C . ALA A 1 160 ? 8.561 -3.343 11.716 1.00 91.00 160 ALA A C 1
ATOM 1165 O O . ALA A 1 160 ? 8.648 -4.393 12.350 1.00 91.00 160 ALA A O 1
ATOM 1166 N N . ALA A 1 161 ? 8.506 -2.148 12.317 1.00 92.31 161 ALA A N 1
ATOM 1167 C CA . ALA A 1 161 ? 8.459 -2.000 13.779 1.00 92.31 161 ALA A CA 1
ATOM 1168 C C . ALA A 1 161 ? 7.175 -2.592 14.397 1.00 92.31 161 ALA A C 1
ATOM 1170 O O . ALA A 1 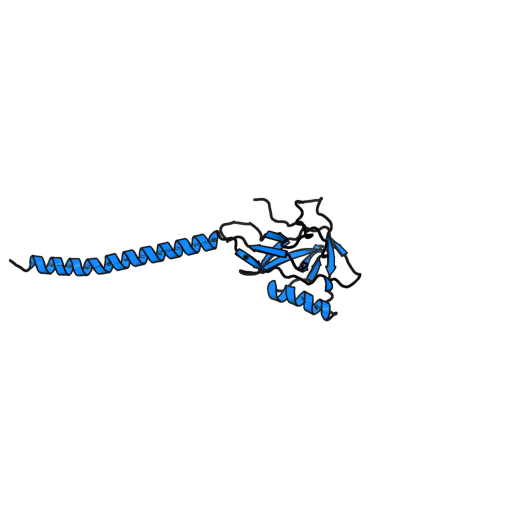161 ? 7.153 -2.951 15.567 1.00 92.31 161 ALA A O 1
ATOM 1171 N N . GLY A 1 162 ? 6.126 -2.701 13.585 1.00 95.19 162 GLY A N 1
ATOM 1172 C CA . GLY A 1 162 ? 4.838 -3.302 13.892 1.00 95.19 162 GLY A CA 1
ATOM 1173 C C . GLY A 1 162 ? 3.958 -3.268 12.645 1.00 95.19 162 GLY A C 1
ATOM 1174 O O . GLY A 1 162 ? 4.351 -2.705 11.613 1.00 95.19 162 GLY A O 1
ATOM 1175 N N . VAL A 1 163 ? 2.772 -3.860 12.737 1.00 96.56 163 VAL A N 1
ATOM 1176 C CA . VAL A 1 163 ? 1.763 -3.843 11.674 1.00 96.56 163 VAL A CA 1
ATOM 1177 C C . VAL A 1 163 ? 0.431 -3.452 12.295 1.00 96.56 163 VAL A C 1
ATOM 1179 O O . VAL A 1 163 ? 0.104 -3.893 13.393 1.00 96.56 163 VAL A O 1
ATOM 1182 N N . ALA A 1 164 ? -0.322 -2.611 11.602 1.00 96.38 164 ALA A N 1
ATOM 1183 C CA . ALA A 1 164 ? -1.669 -2.232 11.980 1.00 96.38 164 ALA A CA 1
ATOM 1184 C C . ALA A 1 164 ? -2.625 -2.489 10.818 1.00 96.38 164 ALA A C 1
ATOM 1186 O O . ALA A 1 164 ? -2.258 -2.348 9.650 1.00 96.38 164 ALA A O 1
ATOM 1187 N N . MET A 1 165 ? -3.858 -2.845 11.139 1.00 96.31 165 MET A N 1
ATOM 1188 C CA . MET A 1 165 ? -4.960 -2.829 10.190 1.00 96.31 165 MET A CA 1
ATOM 1189 C C . MET A 1 165 ? -5.552 -1.431 10.153 1.00 96.31 165 MET A C 1
ATOM 1191 O O . MET A 1 165 ? -5.731 -0.798 11.194 1.00 96.31 165 MET A O 1
ATOM 1195 N N . VAL A 1 166 ? -5.890 -0.967 8.960 1.00 94.94 166 VAL A N 1
ATOM 1196 C CA . VAL A 1 166 ? -6.671 0.254 8.769 1.00 94.94 166 VAL A CA 1
ATOM 1197 C C . VAL A 1 166 ? -8.147 -0.104 8.687 1.00 94.94 166 VAL A C 1
ATOM 1199 O O . VAL A 1 166 ? -8.477 -1.059 7.984 1.00 94.94 166 VAL A O 1
ATOM 1202 N N . ALA A 1 167 ? -9.012 0.640 9.380 1.00 93.38 167 ALA A N 1
ATOM 1203 C CA . ALA A 1 167 ? -10.451 0.390 9.395 1.00 93.38 167 ALA A CA 1
ATOM 1204 C C . ALA A 1 167 ? -11.034 0.296 7.970 1.00 93.38 167 ALA A C 1
ATOM 1206 O O . ALA A 1 167 ? -10.603 1.029 7.072 1.00 93.38 167 ALA A O 1
ATOM 1207 N N . PRO A 1 168 ? -11.997 -0.611 7.732 1.00 91.94 168 PRO A N 1
ATOM 1208 C CA . PRO A 1 168 ? -12.489 -0.905 6.387 1.00 91.94 168 PRO A CA 1
ATOM 1209 C C . PRO A 1 168 ? -13.256 0.260 5.741 1.00 91.94 168 PRO A C 1
ATOM 1211 O O . PRO A 1 168 ? -13.326 0.344 4.517 1.00 91.94 168 PRO A O 1
ATOM 1214 N N . ASP A 1 169 ? -13.810 1.167 6.542 1.00 88.69 169 ASP A N 1
ATOM 1215 C CA . ASP A 1 169 ? -14.533 2.369 6.118 1.00 88.69 169 ASP A CA 1
ATOM 1216 C C . ASP A 1 169 ? -13.664 3.641 6.126 1.00 88.69 169 ASP A C 1
ATOM 1218 O O . ASP A 1 169 ? -14.162 4.741 5.867 1.00 88.69 169 ASP A O 1
ATOM 1222 N N . ALA A 1 170 ? -12.358 3.505 6.380 1.00 86.38 170 ALA A N 1
ATOM 1223 C CA . ALA A 1 170 ? -11.437 4.629 6.407 1.00 86.38 170 ALA A CA 1
ATOM 1224 C C . ALA A 1 170 ? -11.319 5.325 5.042 1.00 86.38 170 ALA A C 1
ATOM 1226 O O . ALA A 1 170 ? -11.211 4.699 3.982 1.00 86.38 170 ALA A O 1
ATOM 1227 N N . VAL A 1 171 ? -11.236 6.655 5.086 1.00 86.38 171 VAL A N 1
ATOM 1228 C CA . VAL A 1 171 ? -10.815 7.471 3.944 1.00 86.38 171 VAL A CA 1
ATOM 1229 C C . VAL A 1 171 ? -9.294 7.564 3.971 1.00 86.38 171 VAL A C 1
ATOM 1231 O O . VAL A 1 171 ? -8.727 8.107 4.916 1.00 86.38 171 VAL A O 1
ATOM 1234 N N . LEU A 1 172 ? -8.625 7.028 2.947 1.00 85.56 172 LEU A N 1
ATOM 1235 C CA . LEU A 1 172 ? -7.164 7.050 2.879 1.00 85.56 172 LEU A CA 1
ATOM 1236 C C . LEU A 1 172 ? -6.680 8.250 2.087 1.00 85.56 172 LEU A C 1
ATOM 1238 O O . LEU A 1 172 ? -6.854 8.328 0.874 1.00 85.56 172 LEU A O 1
ATOM 1242 N N . GLU A 1 173 ? -6.000 9.157 2.765 1.00 81.50 173 GLU A N 1
ATOM 1243 C CA . GLU A 1 173 ? -5.221 10.196 2.107 1.00 81.50 173 GLU A CA 1
ATOM 1244 C C . GLU A 1 173 ? -3.817 9.662 1.844 1.00 81.50 173 GLU A C 1
ATOM 1246 O O . GLU A 1 173 ? -3.168 9.107 2.733 1.00 81.50 173 GLU A O 1
ATOM 1251 N N . SER A 1 174 ? -3.358 9.768 0.600 1.00 70.38 174 SER A N 1
ATOM 1252 C CA . SER A 1 174 ? -2.034 9.301 0.197 1.00 70.38 174 SER A CA 1
ATOM 1253 C C . SER A 1 174 ? -1.096 10.489 0.065 1.00 70.38 174 SER A C 1
ATOM 1255 O O . SER A 1 174 ? -1.408 11.446 -0.639 1.00 70.38 174 SER A O 1
ATOM 1257 N N . LEU A 1 175 ? 0.105 10.388 0.644 1.00 66.75 175 LEU A N 1
ATOM 1258 C CA . LEU A 1 175 ? 1.199 11.341 0.404 1.00 66.75 175 LEU A CA 1
ATOM 1259 C C . LEU A 1 175 ? 1.811 11.168 -0.996 1.00 66.75 175 LEU A C 1
ATOM 1261 O O . LEU A 1 175 ? 3.027 11.242 -1.159 1.00 66.75 175 LEU A O 1
ATOM 1265 N N . ALA A 1 176 ? 0.997 10.899 -2.018 1.00 58.09 176 ALA A N 1
ATOM 1266 C CA . ALA A 1 176 ? 1.437 10.977 -3.397 1.00 58.09 176 ALA A CA 1
ATOM 1267 C C . ALA A 1 176 ? 1.753 12.450 -3.669 1.00 58.09 176 ALA A C 1
ATOM 1269 O O . ALA A 1 176 ? 0.859 13.235 -3.975 1.00 58.09 176 ALA A O 1
ATOM 1270 N N . LEU A 1 177 ? 3.017 12.835 -3.464 1.00 46.72 177 LEU A N 1
ATOM 1271 C CA . LEU A 1 177 ? 3.520 14.164 -3.783 1.00 46.72 177 LEU A CA 1
ATOM 1272 C C . LEU A 1 177 ? 2.993 14.558 -5.168 1.00 46.72 177 LEU A C 1
ATOM 1274 O O . LEU A 1 177 ? 3.149 13.810 -6.140 1.00 46.72 177 LEU A O 1
ATOM 1278 N N . LEU A 1 178 ? 2.307 15.703 -5.209 1.00 38.28 178 LEU A N 1
ATOM 1279 C CA . LEU A 1 178 ? 1.856 16.357 -6.433 1.00 38.28 178 LEU A CA 1
ATOM 1280 C C . LEU A 1 178 ? 3.019 16.434 -7.451 1.00 38.28 178 LEU A C 1
ATOM 1282 O O . LEU A 1 178 ? 4.177 16.511 -7.036 1.00 38.28 178 LEU A O 1
ATOM 1286 N N . PRO A 1 179 ? 2.712 16.360 -8.762 1.00 39.41 179 PRO A N 1
ATOM 1287 C CA . PRO A 1 179 ? 3.687 16.252 -9.852 1.00 39.41 179 PRO A CA 1
ATOM 1288 C C . PRO A 1 179 ? 4.742 17.359 -9.905 1.00 39.41 179 PRO A C 1
ATOM 1290 O O . PRO A 1 179 ? 4.444 18.499 -9.483 1.00 39.41 179 PRO A O 1
#